Protein AF-A0A953Q1R2-F1 (afdb_monomer)

pLDDT: mean 80.54, std 15.83, range [30.17, 96.94]

Sequence (275 aa):
MPSDAKAGRSASLPTTPSAEVRKRWLDLFELSYATRRVTQQAIEPGVYAIVVPPACQEGGGSESLKADMLIAMRQVPAMANAVRLALDKIDEFDIPVEAEARQWLGRYGRDLASGRARATAFIDLAYLEAALLDRLWTCEVIVDFQRPLSFFQRGALLDYTNVLEAVMAMVFAGRSLTDTAGLLAREILARLQLYANCFLQFTLLYGECRWRIDRDTFVMEVPGTTFSLSLQYWELRGGEDKAARVREAWRARIETLLAEAAPYLGGGFPKSHAA

Structure (mmCIF, N/CA/C/O backbone):
data_AF-A0A953Q1R2-F1
#
_entry.id   AF-A0A953Q1R2-F1
#
loop_
_atom_site.group_PDB
_atom_site.id
_atom_site.type_symbol
_atom_site.label_atom_id
_atom_site.label_alt_id
_atom_site.label_comp_id
_atom_site.label_asym_id
_atom_site.label_entity_id
_atom_site.label_seq_id
_atom_site.pdbx_PDB_ins_code
_atom_site.Cartn_x
_atom_site.Cartn_y
_atom_site.Cartn_z
_atom_site.occupancy
_atom_site.B_iso_or_equiv
_atom_site.auth_seq_id
_atom_site.auth_comp_id
_atom_site.auth_asym_id
_atom_site.auth_atom_id
_atom_site.pdbx_PDB_model_num
ATOM 1 N N . MET A 1 1 ? -18.357 -37.443 11.449 1.00 30.17 1 MET A N 1
ATOM 2 C CA . MET A 1 1 ? -17.056 -37.848 10.884 1.00 30.17 1 MET A CA 1
ATOM 3 C C . MET A 1 1 ? -16.396 -36.616 10.289 1.00 30.17 1 MET A C 1
ATOM 5 O O . MET A 1 1 ? -17.115 -35.854 9.652 1.00 30.17 1 MET A O 1
ATOM 9 N N . PRO A 1 2 ? -15.117 -36.359 10.595 1.00 39.06 2 PRO A N 1
ATOM 10 C CA . PRO A 1 2 ? -14.402 -35.151 10.191 1.00 39.06 2 PRO A CA 1
ATOM 11 C C . PRO A 1 2 ? -13.663 -35.333 8.851 1.00 39.06 2 PRO A C 1
ATOM 13 O O . PRO A 1 2 ? -13.419 -36.468 8.457 1.00 39.06 2 PRO A O 1
ATOM 16 N N . SER A 1 3 ? -13.239 -34.204 8.260 1.00 37.19 3 SER A N 1
ATOM 17 C CA . SER A 1 3 ? -12.402 -34.056 7.046 1.00 37.19 3 SER A CA 1
ATOM 18 C C . SER A 1 3 ? -13.149 -34.330 5.723 1.00 37.19 3 SER A C 1
ATOM 20 O O . SER A 1 3 ? -13.968 -35.228 5.639 1.00 37.19 3 SER A O 1
ATOM 22 N N . ASP A 1 4 ? -13.063 -33.527 4.660 1.00 31.80 4 ASP A N 1
ATOM 23 C CA . ASP A 1 4 ? -11.997 -32.652 4.188 1.00 31.80 4 ASP A CA 1
ATOM 24 C C . ASP A 1 4 ? -12.565 -31.361 3.576 1.00 31.80 4 ASP A C 1
ATOM 26 O O . ASP A 1 4 ? -13.159 -31.365 2.502 1.00 31.80 4 ASP A O 1
ATOM 30 N N . ALA A 1 5 ? -12.298 -30.225 4.208 1.00 34.72 5 ALA A N 1
ATOM 31 C CA . ALA A 1 5 ? -12.176 -28.963 3.491 1.00 34.72 5 ALA A CA 1
ATOM 32 C C . ALA A 1 5 ? -10.803 -28.393 3.839 1.00 34.72 5 ALA A C 1
ATOM 34 O O . ALA A 1 5 ? -10.669 -27.393 4.538 1.00 34.72 5 ALA A O 1
ATOM 35 N N . LYS A 1 6 ? -9.749 -29.073 3.365 1.00 36.66 6 LYS A N 1
ATOM 36 C CA . LYS A 1 6 ? -8.489 -28.387 3.080 1.00 36.66 6 LYS A CA 1
ATOM 37 C C . LYS A 1 6 ? -8.831 -27.345 2.021 1.00 36.66 6 LYS A C 1
ATOM 39 O O . LYS A 1 6 ? -8.817 -27.656 0.834 1.00 36.66 6 LYS A O 1
ATOM 44 N N . ALA A 1 7 ? -9.207 -26.143 2.461 1.00 44.50 7 ALA A N 1
ATOM 45 C CA . ALA A 1 7 ? -9.216 -24.962 1.619 1.00 44.50 7 ALA A CA 1
ATOM 46 C C . ALA A 1 7 ? -7.831 -24.917 0.975 1.00 44.50 7 ALA A C 1
ATOM 48 O O . ALA A 1 7 ? -6.816 -24.777 1.663 1.00 44.50 7 ALA A O 1
ATOM 49 N N . GLY A 1 8 ? -7.798 -25.246 -0.317 1.00 40.69 8 GLY A N 1
ATOM 50 C CA . GLY A 1 8 ? -6.569 -25.458 -1.052 1.00 40.69 8 GLY A CA 1
ATOM 51 C C . GLY A 1 8 ? -5.700 -24.230 -0.882 1.00 40.69 8 GLY A C 1
ATOM 52 O O . GLY A 1 8 ? -6.143 -23.115 -1.147 1.00 40.69 8 GLY A O 1
ATOM 53 N N . ARG A 1 9 ? -4.475 -24.448 -0.405 1.00 46.62 9 ARG A N 1
ATOM 54 C CA . ARG A 1 9 ? -3.409 -23.456 -0.438 1.00 46.62 9 ARG A CA 1
ATOM 55 C C . ARG A 1 9 ? -3.358 -22.956 -1.882 1.00 46.62 9 ARG A C 1
ATOM 57 O O . ARG A 1 9 ? -2.958 -23.714 -2.766 1.00 46.62 9 ARG A O 1
ATOM 64 N N . SER A 1 10 ? -3.871 -21.748 -2.123 1.00 49.88 10 SER A N 1
ATOM 65 C CA . SER A 1 10 ? -3.745 -21.074 -3.412 1.00 49.88 10 SER A CA 1
ATOM 66 C C . SER A 1 10 ? -2.278 -21.164 -3.805 1.00 49.88 10 SER A C 1
ATOM 68 O O . SER A 1 10 ? -1.408 -20.938 -2.961 1.00 49.88 10 SER A O 1
ATOM 70 N N . ALA A 1 11 ? -1.996 -21.578 -5.040 1.00 56.53 11 ALA A N 1
ATOM 71 C CA . ALA A 1 11 ? -0.633 -21.592 -5.545 1.00 56.53 11 ALA A CA 1
ATOM 72 C C . ALA A 1 11 ? -0.014 -20.218 -5.254 1.00 56.53 11 ALA A C 1
ATOM 74 O O . ALA A 1 11 ? -0.600 -19.194 -5.613 1.00 56.53 11 ALA A O 1
ATOM 75 N N . SER A 1 12 ? 1.111 -20.200 -4.534 1.00 63.72 12 SER A N 1
ATOM 76 C CA . SER A 1 12 ? 1.793 -18.957 -4.181 1.00 63.72 12 SER A CA 1
ATOM 77 C C . SER A 1 12 ? 2.071 -18.186 -5.463 1.00 63.72 12 SER A C 1
ATOM 79 O O . SER A 1 12 ? 2.612 -18.763 -6.414 1.00 63.72 12 SER A O 1
ATOM 81 N N . LEU A 1 13 ? 1.692 -16.911 -5.498 1.00 70.69 13 LEU A N 1
ATOM 82 C CA . LEU A 1 13 ? 1.910 -16.080 -6.675 1.00 70.69 13 LEU A CA 1
ATOM 83 C C . LEU A 1 13 ? 3.400 -16.070 -7.043 1.00 70.69 13 LEU A C 1
ATOM 85 O O . LEU A 1 13 ? 4.247 -16.045 -6.146 1.00 70.69 13 LEU A O 1
ATOM 89 N N . PRO A 1 14 ? 3.745 -16.081 -8.342 1.00 75.38 14 PRO A N 1
ATOM 90 C CA . PRO A 1 14 ? 5.126 -15.928 -8.769 1.00 75.38 14 PRO A CA 1
ATOM 91 C C . PRO A 1 14 ? 5.733 -14.652 -8.177 1.00 75.38 14 PRO A C 1
ATOM 93 O O . PRO A 1 14 ? 5.210 -13.552 -8.377 1.00 75.38 14 PRO A O 1
ATOM 96 N N . THR A 1 15 ? 6.844 -14.799 -7.456 1.00 81.81 15 THR A N 1
ATOM 97 C CA . THR A 1 15 ? 7.540 -13.681 -6.812 1.00 81.81 15 THR A CA 1
ATOM 98 C C . THR A 1 15 ? 8.782 -13.297 -7.607 1.00 81.81 15 THR A C 1
ATOM 100 O O . THR A 1 15 ? 9.620 -14.157 -7.884 1.00 81.81 15 THR A O 1
ATOM 103 N N . THR A 1 16 ? 8.943 -12.009 -7.917 1.00 89.62 16 THR A N 1
ATOM 104 C CA . THR A 1 16 ? 10.174 -11.475 -8.521 1.00 89.62 16 THR A CA 1
ATOM 105 C C . THR A 1 16 ? 10.971 -10.717 -7.454 1.00 89.62 16 THR A C 1
ATOM 107 O O . THR A 1 16 ? 10.413 -9.828 -6.810 1.00 89.62 16 THR A O 1
ATOM 110 N N . PRO A 1 17 ? 12.259 -11.031 -7.219 1.00 91.38 17 PRO A N 1
ATOM 111 C CA . PRO A 1 17 ? 13.082 -10.260 -6.288 1.00 91.38 17 PRO A CA 1
ATOM 112 C C . PRO A 1 17 ? 13.272 -8.813 -6.760 1.00 91.38 17 PRO A C 1
ATOM 114 O O . PRO A 1 17 ? 13.500 -8.581 -7.949 1.00 91.38 17 PRO A O 1
ATOM 117 N N . SER A 1 18 ? 13.287 -7.841 -5.840 1.00 91.50 18 SER A N 1
ATOM 118 C CA . SER A 1 18 ? 13.512 -6.423 -6.183 1.00 91.50 18 SER A CA 1
ATOM 119 C C . SER A 1 18 ? 14.805 -6.177 -6.980 1.00 91.50 18 SER A C 1
ATOM 121 O O . SER A 1 18 ? 14.841 -5.320 -7.857 1.00 91.50 18 SER A O 1
ATOM 123 N N . ALA A 1 19 ? 15.868 -6.954 -6.739 1.00 92.31 19 ALA A N 1
ATOM 124 C CA . ALA A 1 19 ? 17.109 -6.851 -7.513 1.00 92.31 19 ALA A CA 1
ATOM 125 C C . ALA A 1 19 ? 16.908 -7.180 -9.007 1.00 92.31 19 ALA A C 1
ATOM 127 O O . ALA A 1 19 ? 17.447 -6.490 -9.870 1.00 92.31 19 ALA A O 1
ATOM 128 N N . GLU A 1 20 ? 16.092 -8.191 -9.309 1.00 94.50 20 GLU A N 1
ATOM 129 C CA . GLU A 1 20 ? 15.754 -8.584 -10.680 1.00 94.50 20 GLU A CA 1
ATOM 130 C C . GLU A 1 20 ? 14.806 -7.564 -11.329 1.00 94.50 20 GLU A C 1
ATOM 132 O O . GLU A 1 20 ? 14.982 -7.216 -12.494 1.00 94.50 20 GLU A O 1
ATOM 137 N N . VAL A 1 21 ? 13.857 -7.006 -10.565 1.00 94.75 21 VAL A N 1
ATOM 138 C CA . VAL A 1 21 ? 13.006 -5.888 -11.016 1.00 94.75 21 VAL A CA 1
ATOM 139 C C . VAL A 1 21 ? 13.858 -4.691 -11.444 1.00 94.75 21 VAL A C 1
ATOM 141 O O . VAL A 1 21 ? 13.682 -4.176 -12.549 1.00 94.75 21 VAL A O 1
ATOM 144 N N . ARG A 1 22 ? 14.825 -4.276 -10.613 1.00 94.31 22 ARG A N 1
ATOM 145 C CA . ARG A 1 22 ? 15.753 -3.179 -10.944 1.00 94.31 22 ARG A CA 1
ATOM 146 C C . ARG A 1 22 ? 16.565 -3.482 -12.190 1.00 94.31 22 ARG A C 1
ATOM 148 O O . ARG A 1 22 ? 16.663 -2.628 -13.066 1.00 94.31 22 ARG A O 1
ATOM 155 N N . LYS A 1 23 ? 17.118 -4.693 -12.283 1.00 95.38 23 LYS A N 1
ATOM 156 C CA . LYS A 1 23 ? 17.882 -5.128 -13.452 1.00 95.38 23 LYS A CA 1
ATOM 157 C C . LYS A 1 23 ? 17.050 -5.008 -14.728 1.00 95.38 23 LYS A C 1
ATOM 159 O O . LYS A 1 23 ? 17.483 -4.351 -15.661 1.00 95.38 23 LYS A O 1
ATOM 164 N N . ARG A 1 24 ? 15.822 -5.532 -14.739 1.00 96.38 24 ARG A N 1
ATOM 165 C CA . ARG A 1 24 ? 14.939 -5.454 -15.913 1.00 96.38 24 ARG A CA 1
ATOM 166 C C . ARG A 1 24 ? 14.621 -4.018 -16.300 1.00 96.38 24 ARG A C 1
ATOM 168 O O . ARG A 1 24 ? 14.654 -3.687 -17.479 1.00 96.38 24 ARG A O 1
ATOM 175 N N . TRP A 1 25 ? 14.349 -3.142 -15.338 1.00 95.62 25 TRP A N 1
ATOM 176 C CA . TRP A 1 25 ? 14.188 -1.719 -15.634 1.00 95.62 25 TRP A CA 1
ATOM 177 C C . TRP A 1 25 ? 15.428 -1.122 -16.308 1.00 95.62 25 TRP A C 1
ATOM 179 O O . TRP A 1 25 ? 15.291 -0.442 -17.323 1.00 95.62 25 TRP A O 1
ATOM 189 N N . LEU A 1 26 ? 16.626 -1.385 -15.777 1.00 96.06 26 LEU A N 1
ATOM 190 C CA . LEU A 1 26 ? 17.880 -0.905 -16.363 1.00 96.06 26 LEU A CA 1
ATOM 191 C C . LEU A 1 26 ? 18.102 -1.466 -17.773 1.00 96.06 26 LEU A C 1
ATOM 193 O O . LEU A 1 26 ? 18.389 -0.684 -18.677 1.00 96.06 26 LEU A O 1
ATOM 197 N N . ASP A 1 27 ? 17.869 -2.763 -17.980 1.00 96.94 27 ASP A N 1
ATOM 198 C CA . ASP A 1 27 ? 17.964 -3.423 -19.288 1.00 96.94 27 ASP A CA 1
ATOM 199 C C . ASP A 1 27 ? 17.013 -2.767 -20.311 1.00 96.94 27 ASP A C 1
ATOM 201 O O . ASP A 1 27 ? 17.386 -2.535 -21.463 1.00 96.94 27 ASP A O 1
ATOM 205 N N . LEU A 1 28 ? 15.795 -2.390 -19.892 1.00 96.94 28 LEU A N 1
ATOM 206 C CA . LEU A 1 28 ? 14.837 -1.682 -20.748 1.00 96.94 28 LEU A CA 1
ATOM 207 C C . LEU A 1 28 ? 15.343 -0.294 -21.158 1.00 96.94 28 LEU A C 1
ATOM 209 O O . LEU A 1 28 ? 15.235 0.079 -22.332 1.00 96.94 28 LEU A O 1
ATOM 213 N N . PHE A 1 29 ? 15.885 0.472 -20.204 1.00 96.06 29 PHE A N 1
ATOM 214 C CA . PHE A 1 29 ? 16.482 1.779 -20.484 1.00 96.06 29 PHE A CA 1
ATOM 215 C C . PHE A 1 29 ? 17.687 1.648 -21.416 1.00 96.06 29 PHE A C 1
ATOM 217 O O . PHE A 1 29 ? 17.783 2.389 -22.394 1.00 96.06 29 PHE A O 1
ATOM 224 N N . GLU A 1 30 ? 18.576 0.691 -21.161 1.00 96.62 30 GLU A N 1
ATOM 225 C CA . GLU A 1 30 ? 19.743 0.417 -22.000 1.00 96.62 30 GLU A CA 1
ATOM 226 C C . GLU A 1 30 ? 19.342 0.075 -23.432 1.00 96.62 30 GLU A C 1
ATOM 228 O O . GLU A 1 30 ? 19.853 0.687 -24.374 1.00 96.62 30 GLU A O 1
ATOM 233 N N . LEU A 1 31 ? 18.370 -0.824 -23.601 1.00 96.56 31 LEU A N 1
ATOM 234 C CA . LEU A 1 31 ? 17.840 -1.191 -24.909 1.00 96.56 31 LEU A CA 1
ATOM 235 C C . LEU A 1 31 ? 17.241 0.021 -25.633 1.00 96.56 31 LEU A C 1
ATOM 237 O O . LEU A 1 31 ? 17.513 0.236 -26.817 1.00 96.56 31 LEU A O 1
ATOM 241 N N . SER A 1 32 ? 16.453 0.834 -24.927 1.00 95.25 32 SER A N 1
ATOM 242 C CA . SER A 1 32 ? 15.840 2.044 -25.483 1.00 95.25 32 SER A CA 1
ATOM 243 C C . SER A 1 32 ? 16.891 3.037 -25.982 1.00 95.25 32 SER A C 1
ATOM 245 O O . SER A 1 32 ? 16.831 3.510 -27.119 1.00 95.25 32 SER A O 1
ATOM 247 N N . TYR A 1 33 ? 17.904 3.310 -25.157 1.00 95.44 33 TYR A N 1
ATOM 248 C CA . TYR A 1 33 ? 18.971 4.258 -25.469 1.00 95.44 33 TYR A CA 1
ATOM 249 C C . TYR A 1 33 ? 19.858 3.759 -26.613 1.00 95.44 33 TYR A C 1
ATOM 251 O O . TYR A 1 33 ? 20.182 4.537 -27.510 1.00 95.44 33 TYR A O 1
ATOM 259 N N . ALA A 1 34 ? 20.215 2.473 -26.615 1.00 95.12 34 ALA A N 1
ATOM 260 C CA . ALA A 1 34 ? 21.055 1.877 -27.650 1.00 95.12 34 ALA A CA 1
ATOM 261 C C . ALA A 1 34 ? 20.355 1.842 -29.016 1.00 95.12 34 ALA A C 1
ATOM 263 O O . ALA A 1 34 ? 20.962 2.148 -30.040 1.00 95.12 34 ALA A O 1
ATOM 264 N N . THR A 1 35 ? 19.063 1.504 -29.037 1.00 93.44 35 THR A N 1
ATOM 265 C CA . THR A 1 35 ? 18.283 1.418 -30.283 1.00 93.44 35 THR A CA 1
ATOM 266 C C . THR A 1 35 ? 17.734 2.763 -30.746 1.00 93.44 35 THR A C 1
ATOM 268 O O . THR A 1 35 ? 17.305 2.874 -31.895 1.00 93.44 35 THR A O 1
ATOM 271 N N . ARG A 1 36 ? 17.756 3.785 -29.875 1.00 92.00 36 ARG A N 1
ATOM 272 C CA . ARG A 1 36 ? 17.155 5.108 -30.100 1.00 92.00 36 ARG A CA 1
ATOM 273 C C . ARG A 1 36 ? 15.672 5.008 -30.485 1.00 92.00 36 ARG A C 1
ATOM 275 O O . ARG A 1 36 ? 15.212 5.734 -31.363 1.00 92.00 36 ARG A O 1
ATOM 282 N N . ARG A 1 37 ? 14.939 4.079 -29.862 1.00 91.31 37 ARG A N 1
ATOM 283 C CA . ARG A 1 37 ? 13.522 3.790 -30.141 1.00 91.31 37 ARG A CA 1
ATOM 284 C C . ARG A 1 37 ? 12.710 3.678 -28.857 1.00 91.31 37 ARG A C 1
ATOM 286 O O . ARG A 1 37 ? 13.249 3.371 -27.794 1.00 91.31 37 ARG A O 1
ATOM 293 N N . VAL A 1 38 ? 11.398 3.876 -28.985 1.00 92.75 38 VAL A N 1
ATOM 294 C CA . VAL A 1 38 ? 10.440 3.506 -27.938 1.00 92.75 38 VAL A CA 1
ATOM 295 C C . VAL A 1 38 ? 10.524 1.997 -27.728 1.00 92.75 38 VAL A C 1
ATOM 297 O O . VAL A 1 38 ? 10.384 1.225 -28.677 1.00 92.75 38 VAL A O 1
ATOM 300 N N . THR A 1 39 ? 10.778 1.577 -26.495 1.00 95.00 39 THR A N 1
ATOM 301 C CA . THR A 1 39 ? 10.871 0.163 -26.122 1.00 95.00 39 THR A CA 1
ATOM 302 C C . THR A 1 39 ? 9.943 -0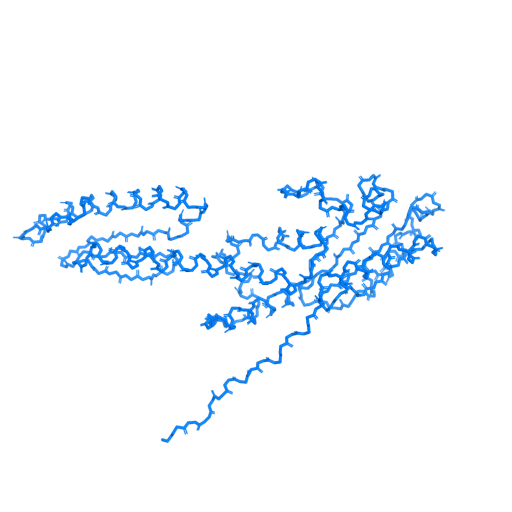.128 -24.967 1.00 95.00 39 THR A C 1
ATOM 304 O O . THR A 1 39 ? 9.491 0.768 -24.252 1.00 95.00 39 THR A O 1
ATOM 307 N N . GLN A 1 40 ? 9.648 -1.407 -24.789 1.00 94.94 40 GLN A N 1
ATOM 308 C CA . GLN A 1 40 ? 8.745 -1.850 -23.751 1.00 94.94 40 GLN A CA 1
ATOM 309 C C . GLN A 1 40 ? 8.987 -3.302 -23.372 1.00 94.94 40 GLN A C 1
ATOM 311 O O . GLN A 1 40 ? 9.487 -4.078 -24.188 1.00 94.94 40 GLN A O 1
ATOM 316 N N . GLN A 1 41 ? 8.610 -3.667 -22.150 1.00 94.81 41 GLN A N 1
ATOM 317 C CA . GLN A 1 41 ? 8.643 -5.051 -21.687 1.00 94.81 41 GLN A CA 1
ATOM 318 C C . GLN A 1 41 ? 7.838 -5.244 -20.400 1.00 94.81 41 GLN A C 1
ATOM 320 O O . GLN A 1 41 ? 7.538 -4.292 -19.674 1.00 94.81 41 GLN A O 1
ATOM 325 N N . ALA A 1 42 ? 7.568 -6.509 -20.075 1.00 94.31 42 ALA A N 1
ATOM 326 C CA . ALA A 1 42 ? 7.146 -6.889 -18.736 1.00 94.31 42 ALA A CA 1
ATOM 327 C C . ALA A 1 42 ? 8.342 -6.788 -17.780 1.00 94.31 42 ALA A C 1
ATOM 329 O O . ALA A 1 42 ? 9.389 -7.389 -18.020 1.00 94.31 42 ALA A O 1
ATOM 330 N N . ILE A 1 43 ? 8.184 -6.036 -16.695 1.00 95.12 43 ILE A N 1
ATOM 331 C CA . ILE A 1 43 ? 9.193 -5.935 -15.637 1.00 95.12 43 ILE A CA 1
ATOM 332 C C . ILE A 1 43 ? 9.038 -7.115 -14.680 1.00 95.12 43 ILE A C 1
ATOM 334 O O . ILE A 1 43 ? 9.994 -7.819 -14.374 1.00 95.12 43 ILE A O 1
ATOM 338 N N . GLU A 1 44 ? 7.812 -7.395 -14.267 1.00 94.00 44 GLU A N 1
ATOM 339 C CA . GLU A 1 44 ? 7.436 -8.565 -13.480 1.00 94.00 44 GLU A CA 1
ATOM 340 C C . GLU A 1 44 ? 5.960 -8.895 -13.757 1.00 94.00 44 GLU A C 1
ATOM 342 O O . GLU A 1 44 ? 5.276 -8.102 -14.412 1.00 94.00 44 GLU A O 1
ATOM 347 N N . PRO A 1 45 ? 5.433 -10.049 -13.314 1.00 89.75 45 PRO A N 1
ATOM 348 C CA . PRO A 1 45 ? 4.000 -10.312 -13.403 1.00 89.75 45 PRO A CA 1
ATOM 349 C C . PRO A 1 45 ? 3.188 -9.170 -12.776 1.00 89.75 45 PRO A C 1
ATOM 351 O O . PRO A 1 45 ? 3.433 -8.788 -11.638 1.00 89.75 45 PRO A O 1
ATOM 354 N N . GLY A 1 46 ? 2.255 -8.597 -13.539 1.00 89.44 46 GLY A N 1
ATOM 355 C CA . GLY A 1 46 ? 1.463 -7.443 -13.105 1.00 89.44 46 GLY A CA 1
ATOM 356 C C . GLY A 1 46 ? 2.140 -6.075 -13.270 1.00 89.44 46 GLY A C 1
ATOM 357 O O . GLY A 1 46 ? 1.486 -5.075 -13.001 1.00 89.44 46 GLY A O 1
ATOM 358 N N . VAL A 1 47 ? 3.391 -5.985 -13.749 1.00 93.38 47 VAL A N 1
ATOM 359 C CA . VAL A 1 47 ? 4.057 -4.705 -14.066 1.00 93.38 47 VAL A CA 1
ATOM 360 C C . VAL A 1 47 ? 4.620 -4.711 -15.481 1.00 93.38 47 VAL A C 1
ATOM 362 O O . VAL A 1 47 ? 5.481 -5.518 -15.838 1.00 93.38 47 VAL A O 1
ATOM 365 N N . TYR A 1 48 ? 4.193 -3.740 -16.277 1.00 95.06 48 TYR A N 1
ATOM 366 C CA . TYR A 1 48 ? 4.682 -3.515 -17.630 1.00 95.06 48 TYR A CA 1
ATOM 367 C C . TYR A 1 48 ? 5.233 -2.100 -17.762 1.00 95.06 48 TYR A C 1
ATOM 369 O O . TYR A 1 48 ? 4.698 -1.173 -17.161 1.00 95.06 48 TYR A O 1
ATOM 377 N N . ALA A 1 49 ? 6.294 -1.912 -18.537 1.00 95.38 49 ALA A N 1
ATOM 378 C CA . ALA A 1 49 ? 6.930 -0.611 -18.683 1.00 95.38 49 ALA A CA 1
ATOM 379 C C . 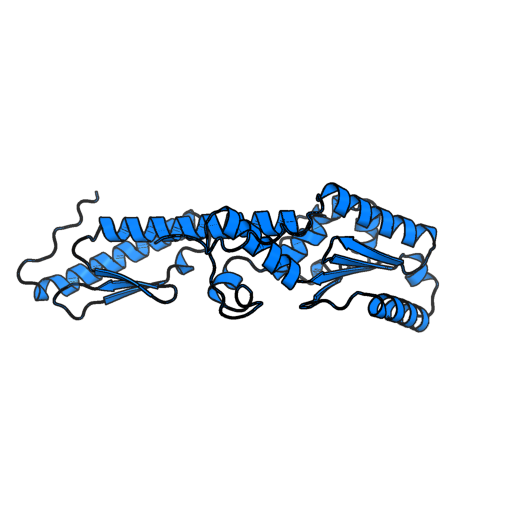ALA A 1 49 ? 7.182 -0.258 -20.145 1.00 95.38 49 ALA A C 1
ATOM 381 O O . ALA A 1 49 ? 7.489 -1.124 -20.962 1.00 95.38 49 ALA A O 1
ATOM 382 N N . ILE A 1 50 ? 7.087 1.036 -20.439 1.00 95.75 50 ILE A N 1
ATOM 383 C CA . ILE A 1 50 ? 7.438 1.649 -21.720 1.00 95.75 50 ILE A CA 1
ATOM 384 C C . ILE A 1 50 ? 8.472 2.740 -21.446 1.00 95.75 50 ILE A C 1
ATOM 386 O O . ILE A 1 50 ? 8.283 3.545 -20.533 1.00 95.75 50 ILE A O 1
ATOM 390 N N . VAL A 1 51 ? 9.539 2.793 -22.241 1.00 95.56 51 VAL A N 1
ATOM 391 C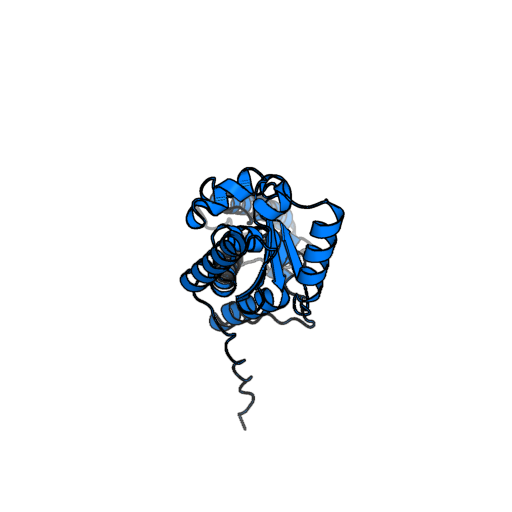 CA . VAL A 1 51 ? 10.581 3.824 -22.171 1.00 95.56 51 VAL A CA 1
ATOM 392 C C . VAL A 1 51 ? 10.699 4.536 -23.515 1.00 95.56 51 VAL A C 1
ATOM 394 O O . VAL A 1 51 ? 10.742 3.913 -24.575 1.00 95.56 51 VAL A O 1
ATOM 397 N N . VAL A 1 52 ? 10.765 5.864 -23.451 1.00 93.81 52 VAL A N 1
ATOM 398 C CA . VAL A 1 52 ? 11.050 6.760 -24.571 1.00 93.81 52 VAL A CA 1
ATOM 399 C C . VAL A 1 52 ? 12.411 7.416 -24.312 1.00 93.81 52 VAL A C 1
ATOM 401 O O . VAL A 1 52 ? 12.540 8.177 -23.345 1.00 93.81 52 VAL A O 1
ATOM 404 N N . PRO A 1 53 ? 13.431 7.156 -25.147 1.00 93.19 53 PRO A N 1
ATOM 405 C CA . PRO A 1 53 ? 14.768 7.690 -24.944 1.00 93.19 53 PRO A CA 1
ATOM 406 C C . PRO A 1 53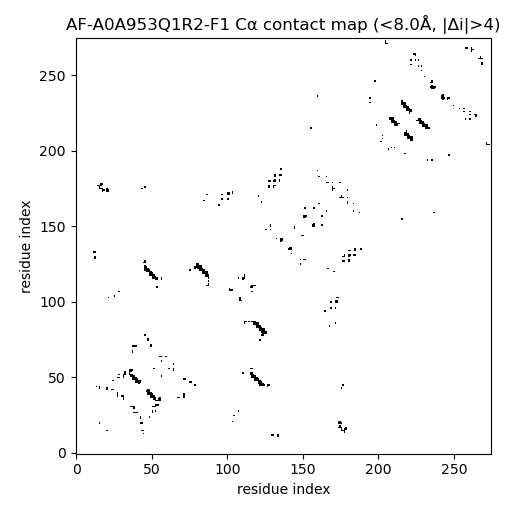 ? 14.860 9.139 -25.463 1.00 93.19 53 PRO A C 1
ATOM 408 O O . PRO A 1 53 ? 14.054 9.541 -26.311 1.00 93.19 53 PRO A O 1
ATOM 411 N N . PRO A 1 54 ? 15.882 9.915 -25.053 1.00 91.25 54 PRO A N 1
ATOM 412 C CA . PRO A 1 54 ? 16.048 11.313 -25.472 1.00 91.25 54 PRO A CA 1
ATOM 413 C C . PRO A 1 54 ? 16.053 11.528 -26.986 1.00 91.25 54 PRO A C 1
ATOM 415 O O . PRO A 1 54 ? 15.407 12.441 -27.498 1.00 91.25 54 PRO A O 1
ATOM 418 N N . ALA A 1 55 ? 16.686 10.615 -27.725 1.00 86.81 55 ALA A N 1
ATOM 419 C CA . ALA A 1 55 ? 16.767 10.682 -29.181 1.00 86.81 55 ALA A CA 1
ATOM 420 C C . ALA A 1 55 ? 15.397 10.746 -29.883 1.00 86.81 55 ALA A C 1
ATOM 422 O O . ALA A 1 55 ? 15.296 11.344 -30.953 1.00 86.81 55 ALA A O 1
ATOM 423 N N . CYS A 1 56 ? 14.353 10.149 -29.300 1.00 83.00 56 CYS A N 1
ATOM 424 C CA . CYS A 1 56 ? 13.003 10.180 -29.861 1.00 83.00 56 CYS A CA 1
ATOM 425 C C . CYS A 1 56 ? 12.287 11.514 -29.609 1.00 83.00 56 CYS A C 1
ATOM 427 O O . CYS A 1 56 ? 11.399 11.872 -30.378 1.00 83.00 56 CYS A O 1
ATOM 429 N N . GLN A 1 57 ? 12.665 12.247 -28.558 1.00 75.81 57 GLN A N 1
ATOM 430 C CA . GLN A 1 57 ? 12.108 13.570 -28.267 1.00 75.81 57 GLN A CA 1
ATOM 431 C C . GLN A 1 57 ? 12.796 14.680 -29.062 1.00 75.81 57 GLN A C 1
ATOM 433 O O . GLN A 1 57 ? 12.148 15.645 -29.451 1.00 75.81 57 GLN A O 1
ATOM 438 N N . GLU A 1 58 ? 14.093 14.528 -29.323 1.00 75.94 58 GLU A N 1
ATOM 439 C CA . GLU A 1 58 ? 14.897 15.531 -30.029 1.00 75.94 58 GLU A CA 1
ATOM 440 C C . GLU A 1 58 ? 14.831 15.387 -31.561 1.00 75.94 58 GLU A C 1
ATOM 442 O O . GLU A 1 58 ? 14.996 16.371 -32.276 1.00 75.94 58 GLU A O 1
ATOM 447 N N . GLY A 1 59 ? 14.609 14.170 -32.080 1.00 58.66 59 GLY A N 1
ATOM 448 C CA . GLY A 1 59 ? 14.770 13.858 -33.509 1.00 58.66 59 GLY A CA 1
ATOM 449 C C . GLY A 1 59 ? 13.496 13.558 -34.309 1.00 58.66 59 GLY A C 1
ATOM 450 O O . GLY A 1 59 ? 13.585 13.428 -35.528 1.00 58.66 59 GLY A O 1
ATOM 451 N N . GLY A 1 60 ? 12.329 13.412 -33.672 1.00 58.94 60 GLY A N 1
ATOM 452 C CA . GLY A 1 60 ? 11.082 12.992 -34.328 1.00 58.94 60 GLY A CA 1
ATOM 453 C C . GLY A 1 60 ? 10.013 14.085 -34.366 1.00 58.94 60 GLY A C 1
ATOM 454 O O . GLY A 1 60 ? 9.821 14.813 -33.396 1.00 58.94 60 GLY A O 1
ATOM 455 N N . GLY A 1 61 ? 9.257 14.176 -35.466 1.00 64.31 61 GLY A N 1
ATOM 456 C CA . GLY A 1 61 ? 8.022 14.963 -35.477 1.00 64.31 61 GLY A CA 1
ATOM 457 C C . GLY A 1 61 ? 7.052 14.434 -34.414 1.00 64.31 61 GLY A C 1
ATOM 458 O O . GLY A 1 61 ? 6.861 13.222 -34.314 1.00 64.31 61 GLY A O 1
ATOM 459 N N . SER A 1 62 ? 6.436 15.331 -33.635 1.00 73.12 62 SER A N 1
ATOM 460 C CA . SER A 1 62 ? 5.555 15.011 -32.490 1.00 73.12 62 SER A CA 1
ATOM 461 C C . SER A 1 62 ? 4.505 13.926 -32.794 1.00 73.12 62 SER A C 1
ATOM 463 O O . SER A 1 62 ? 4.211 13.087 -31.946 1.00 73.12 62 SER A O 1
ATOM 465 N N . GLU A 1 63 ? 3.996 13.876 -34.027 1.00 74.81 63 GLU A N 1
ATOM 466 C CA . GLU A 1 63 ? 3.026 12.871 -34.482 1.00 74.81 63 GLU A CA 1
ATOM 467 C C . GLU A 1 63 ? 3.606 11.452 -34.624 1.00 74.81 63 GLU A C 1
ATOM 469 O O . GLU A 1 63 ? 2.938 10.482 -34.270 1.00 74.81 63 GLU A O 1
ATOM 474 N N . SER A 1 64 ? 4.864 11.304 -35.058 1.00 79.19 64 SER A N 1
ATOM 475 C CA . SER A 1 64 ? 5.519 9.988 -35.158 1.00 79.19 64 SER A CA 1
ATOM 476 C C . SER A 1 64 ? 5.743 9.379 -33.777 1.00 79.19 64 SER A C 1
ATOM 478 O O . SER A 1 64 ? 5.457 8.205 -33.563 1.00 79.19 64 SER A O 1
ATOM 480 N N . LEU A 1 65 ? 6.187 10.191 -32.811 1.00 82.56 65 LEU A N 1
ATOM 481 C CA . LEU A 1 65 ? 6.384 9.735 -31.437 1.00 82.56 65 LEU A CA 1
ATOM 482 C C . LEU A 1 65 ? 5.058 9.303 -30.792 1.00 82.56 65 LEU A C 1
ATOM 484 O O . LEU A 1 65 ? 5.009 8.283 -30.107 1.00 82.56 65 LEU A O 1
ATOM 488 N N . LYS A 1 66 ? 3.968 10.045 -31.029 1.00 84.12 66 LYS A N 1
ATOM 489 C CA . LYS A 1 66 ? 2.631 9.654 -30.556 1.00 84.12 66 LYS A CA 1
ATOM 490 C C . LYS A 1 66 ? 2.192 8.312 -31.140 1.00 84.12 66 LYS A C 1
ATOM 492 O O . LYS A 1 66 ? 1.645 7.496 -30.401 1.00 84.12 66 LYS A O 1
ATOM 497 N N . ALA A 1 67 ? 2.430 8.078 -32.432 1.00 84.50 67 ALA A N 1
ATOM 498 C CA . ALA A 1 67 ? 2.095 6.814 -33.082 1.00 84.50 67 ALA A CA 1
ATOM 499 C C . ALA A 1 67 ? 2.882 5.639 -32.478 1.00 84.50 67 ALA A C 1
ATOM 501 O O . ALA A 1 67 ? 2.277 4.632 -32.111 1.00 84.50 67 ALA A O 1
ATOM 502 N N . ASP A 1 68 ? 4.193 5.796 -32.283 1.00 84.94 68 ASP A N 1
ATOM 503 C CA . ASP A 1 68 ? 5.047 4.767 -31.678 1.00 84.94 68 ASP A CA 1
ATOM 504 C C . ASP A 1 68 ? 4.649 4.472 -30.227 1.00 84.94 68 ASP A C 1
ATOM 506 O O . ASP A 1 68 ? 4.530 3.310 -29.830 1.00 84.94 68 ASP A O 1
ATOM 510 N N . MET A 1 69 ? 4.360 5.514 -29.440 1.00 85.50 69 MET A N 1
ATOM 511 C CA . MET A 1 69 ? 3.834 5.352 -28.084 1.00 85.50 69 MET A CA 1
ATOM 512 C C . MET A 1 69 ? 2.493 4.617 -28.080 1.00 85.50 69 MET A C 1
ATOM 514 O O . MET A 1 69 ? 2.269 3.763 -27.229 1.00 85.50 69 MET A O 1
ATOM 518 N N . LEU A 1 70 ? 1.603 4.916 -29.025 1.00 85.00 70 LEU A N 1
ATOM 519 C CA . LEU A 1 70 ? 0.299 4.268 -29.120 1.00 85.00 70 LEU A CA 1
ATOM 520 C C . LEU A 1 70 ? 0.423 2.792 -29.520 1.00 85.00 70 LEU A C 1
ATOM 522 O O . LEU A 1 70 ? -0.305 1.955 -28.988 1.00 85.00 70 LEU A O 1
ATOM 526 N N . ILE A 1 71 ? 1.360 2.455 -30.410 1.00 87.50 71 ILE A N 1
ATOM 527 C CA . ILE A 1 71 ? 1.680 1.065 -30.762 1.00 87.50 71 ILE A CA 1
ATOM 528 C C . ILE A 1 71 ? 2.208 0.314 -29.538 1.00 87.50 71 ILE A C 1
ATOM 530 O O . ILE A 1 71 ? 1.724 -0.781 -29.254 1.00 87.50 71 ILE A O 1
ATOM 534 N N . ALA A 1 72 ? 3.140 0.911 -28.793 1.00 85.94 72 ALA A N 1
ATOM 535 C CA . ALA A 1 72 ? 3.660 0.332 -27.559 1.00 85.94 72 ALA A CA 1
ATOM 536 C C . ALA A 1 72 ? 2.527 0.123 -26.530 1.00 85.94 72 ALA A C 1
ATOM 538 O O . ALA A 1 72 ? 2.263 -0.987 -26.079 1.00 85.94 72 ALA A O 1
ATOM 539 N N . MET A 1 73 ? 1.723 1.154 -26.264 1.00 85.25 73 MET A N 1
ATOM 540 C CA . MET A 1 73 ? 0.592 1.058 -25.334 1.00 85.25 73 MET A CA 1
ATOM 541 C C . MET A 1 73 ? -0.423 -0.034 -25.706 1.00 85.25 73 MET A C 1
ATOM 543 O O . MET A 1 73 ? -0.971 -0.673 -24.815 1.00 85.25 73 MET A O 1
ATOM 547 N N . ARG A 1 74 ? -0.662 -0.290 -26.999 1.00 85.75 74 ARG A N 1
ATOM 548 C CA . ARG A 1 74 ? -1.551 -1.375 -27.463 1.00 85.75 74 ARG A CA 1
ATOM 549 C C . ARG A 1 74 ? -1.011 -2.778 -27.198 1.00 85.75 74 ARG A C 1
ATOM 551 O O . ARG A 1 74 ? -1.779 -3.732 -27.221 1.00 85.75 74 ARG A O 1
ATOM 558 N N . GLN A 1 75 ? 0.293 -2.905 -27.008 1.00 86.44 75 GLN A N 1
ATOM 559 C CA . GLN A 1 75 ? 0.959 -4.170 -26.721 1.00 86.44 75 GLN A CA 1
ATOM 560 C C . GLN A 1 75 ? 1.089 -4.431 -25.210 1.00 86.44 75 GLN A C 1
ATOM 562 O O . GLN A 1 75 ? 1.521 -5.516 -24.819 1.00 86.44 75 GLN A O 1
ATOM 567 N N . VAL A 1 76 ? 0.704 -3.470 -24.359 1.00 85.62 76 VAL A N 1
ATOM 568 C CA . VAL A 1 76 ? 0.550 -3.703 -22.919 1.00 85.62 76 VAL A CA 1
ATOM 569 C C . VAL A 1 76 ? -0.538 -4.768 -22.726 1.00 85.62 76 VAL A C 1
ATOM 571 O O . VAL A 1 76 ? -1.633 -4.612 -23.275 1.00 85.62 76 VAL A O 1
ATOM 574 N N . PRO A 1 77 ? -0.271 -5.854 -21.976 1.00 84.31 77 PRO A N 1
ATOM 575 C CA . PRO A 1 77 ? -1.271 -6.883 -21.720 1.00 84.31 77 PRO A CA 1
ATOM 576 C C . PRO A 1 77 ? -2.544 -6.304 -21.099 1.00 84.31 77 PRO A C 1
ATOM 578 O O . PRO A 1 77 ? -2.488 -5.333 -20.344 1.00 84.31 77 PRO A O 1
ATOM 581 N N . ALA A 1 78 ? -3.689 -6.931 -21.375 1.00 82.56 78 ALA A N 1
ATOM 582 C CA . ALA A 1 78 ? -4.927 -6.590 -20.688 1.00 82.56 78 ALA A CA 1
ATOM 583 C C . ALA A 1 78 ? -4.757 -6.844 -19.180 1.00 82.56 78 ALA A C 1
ATOM 585 O O . ALA A 1 78 ? -4.561 -7.981 -18.756 1.00 82.56 78 ALA A O 1
ATOM 586 N N . MET A 1 79 ? -4.807 -5.771 -18.395 1.00 81.62 79 MET A N 1
ATOM 587 C CA . MET A 1 79 ? -4.719 -5.800 -16.935 1.00 81.62 79 MET A CA 1
ATOM 588 C C . MET A 1 79 ? -6.120 -5.678 -16.346 1.00 81.62 79 MET A C 1
ATOM 590 O O . MET A 1 79 ? -6.943 -4.914 -16.856 1.00 81.62 79 MET A O 1
ATOM 594 N N . ALA A 1 80 ? -6.389 -6.419 -15.273 1.00 74.69 80 ALA A N 1
ATOM 595 C CA . ALA A 1 80 ? -7.711 -6.433 -14.653 1.00 74.69 80 ALA A CA 1
ATOM 596 C C . ALA A 1 80 ? -8.038 -5.083 -13.997 1.00 74.69 80 ALA A C 1
ATOM 598 O O . ALA A 1 80 ? -9.178 -4.624 -14.068 1.00 74.69 80 ALA A O 1
ATOM 599 N N . ASN A 1 81 ? -7.038 -4.432 -13.393 1.00 76.31 81 ASN A N 1
ATOM 600 C CA . ASN A 1 81 ? -7.177 -3.088 -12.847 1.00 76.31 81 ASN A CA 1
ATOM 601 C C . ASN A 1 81 ? -5.866 -2.294 -12.974 1.00 76.31 81 ASN A C 1
ATOM 603 O O . ASN A 1 81 ? -5.025 -2.307 -12.077 1.00 76.31 81 ASN A O 1
ATOM 607 N N . ALA A 1 82 ? -5.679 -1.626 -14.114 1.00 80.69 82 ALA A N 1
ATOM 608 C CA . ALA A 1 82 ? -4.431 -0.944 -14.445 1.00 80.69 82 ALA A CA 1
ATOM 609 C C . ALA A 1 82 ? -4.326 0.456 -13.823 1.00 80.69 82 ALA A C 1
ATOM 611 O O . ALA A 1 82 ? -5.141 1.336 -14.105 1.00 80.69 82 ALA A O 1
ATOM 612 N N . VAL A 1 83 ? -3.237 0.708 -13.102 1.00 85.69 83 VAL A N 1
ATOM 613 C CA . VAL A 1 83 ? -2.750 2.059 -12.801 1.00 85.69 83 VAL A CA 1
ATOM 614 C C . VAL A 1 83 ? -1.623 2.406 -13.762 1.00 85.69 83 VAL A C 1
ATOM 616 O O . VAL A 1 83 ? -0.694 1.624 -13.959 1.00 85.69 83 VAL A O 1
ATOM 619 N N . ARG A 1 84 ? -1.693 3.605 -14.347 1.00 88.19 84 ARG A N 1
ATOM 620 C CA . ARG A 1 84 ? -0.647 4.153 -15.214 1.00 88.19 84 ARG A CA 1
ATOM 621 C C . ARG A 1 84 ? 0.132 5.234 -14.475 1.00 88.19 84 ARG A C 1
ATOM 623 O O . ARG A 1 84 ? -0.436 6.268 -14.137 1.00 88.19 84 ARG A O 1
ATOM 630 N N . LEU A 1 85 ? 1.435 5.031 -14.321 1.00 86.75 85 LEU A N 1
ATOM 631 C CA . LEU A 1 85 ? 2.348 5.985 -13.701 1.00 86.75 85 LEU A CA 1
ATOM 632 C C . LEU A 1 85 ? 3.348 6.515 -14.722 1.00 86.75 85 LEU A C 1
ATOM 634 O O . LEU A 1 85 ? 4.116 5.747 -15.297 1.00 86.75 85 LEU A O 1
ATOM 638 N N . ALA A 1 86 ? 3.351 7.829 -14.930 1.00 87.12 86 ALA A N 1
ATOM 639 C CA . ALA A 1 86 ? 4.383 8.509 -15.703 1.00 87.12 86 ALA A CA 1
ATOM 640 C C . ALA A 1 86 ? 5.536 8.884 -14.766 1.00 87.12 86 ALA A C 1
ATOM 642 O O . ALA A 1 86 ? 5.378 9.714 -13.873 1.00 87.12 86 ALA A O 1
ATOM 643 N N . LEU A 1 87 ? 6.690 8.246 -14.949 1.00 84.94 87 LEU A N 1
ATOM 644 C CA . LEU A 1 87 ? 7.832 8.409 -14.054 1.00 84.94 87 LEU A CA 1
ATOM 645 C C . LEU A 1 87 ? 8.498 9.773 -14.218 1.00 84.94 87 LEU A C 1
ATOM 647 O O . LEU A 1 87 ? 9.174 10.191 -13.291 1.00 84.94 87 LEU A O 1
ATOM 651 N N . ASP A 1 88 ? 8.331 10.458 -15.348 1.00 80.88 88 ASP A N 1
ATOM 652 C CA . ASP A 1 88 ? 8.817 11.820 -15.609 1.00 80.88 88 ASP A CA 1
ATOM 653 C C . ASP A 1 88 ? 7.993 12.907 -14.897 1.00 80.88 88 ASP A C 1
ATOM 655 O O . ASP A 1 88 ? 8.472 14.020 -14.718 1.00 80.88 88 ASP A O 1
ATOM 659 N N . LYS A 1 89 ? 6.794 12.571 -14.412 1.00 75.25 89 LYS A N 1
ATOM 660 C CA . LYS A 1 89 ? 5.846 13.490 -13.760 1.00 75.25 89 LYS A CA 1
ATOM 661 C C . LYS A 1 89 ? 5.771 13.296 -12.244 1.00 75.25 89 LYS A C 1
ATOM 663 O O . LYS A 1 89 ? 4.724 13.494 -11.645 1.00 75.25 89 LYS A O 1
ATOM 668 N N . ILE A 1 90 ? 6.864 12.863 -11.615 1.00 68.56 90 ILE A N 1
ATOM 669 C CA . ILE A 1 90 ? 6.868 12.520 -10.181 1.00 68.56 90 ILE A CA 1
ATOM 670 C C . ILE A 1 90 ? 6.447 13.687 -9.292 1.00 68.56 90 ILE A C 1
ATOM 672 O O . ILE A 1 90 ? 5.718 13.472 -8.335 1.00 68.56 90 ILE A O 1
ATOM 676 N N . ASP A 1 91 ? 6.858 14.902 -9.658 1.00 66.75 91 ASP A N 1
ATOM 677 C CA . ASP A 1 91 ? 6.618 16.115 -8.878 1.00 66.75 91 ASP A CA 1
ATOM 678 C C . ASP A 1 91 ? 5.149 16.568 -8.967 1.00 66.75 91 ASP A C 1
ATOM 680 O O . ASP A 1 91 ? 4.723 17.445 -8.224 1.00 66.75 91 ASP A O 1
ATOM 684 N N . GLU A 1 92 ? 4.356 15.970 -9.870 1.00 67.19 92 GLU A N 1
ATOM 685 C CA . GLU A 1 92 ? 2.901 16.173 -9.934 1.00 67.19 92 GLU A CA 1
ATOM 686 C C . GLU A 1 92 ? 2.163 15.390 -8.838 1.00 67.19 92 GLU A C 1
ATOM 688 O O . GLU A 1 92 ? 0.983 15.642 -8.591 1.00 67.19 92 GLU A O 1
ATOM 693 N N . PHE A 1 93 ? 2.838 14.447 -8.178 1.00 61.94 93 PHE A N 1
ATOM 694 C CA . PHE A 1 93 ? 2.284 13.695 -7.067 1.00 61.94 93 PHE A CA 1
ATOM 695 C C . PHE A 1 93 ? 2.900 14.227 -5.770 1.00 61.94 93 PHE A C 1
ATOM 697 O O . PHE A 1 93 ? 4.109 14.127 -5.584 1.00 61.94 93 PHE A O 1
ATOM 704 N N . ASP A 1 94 ? 2.074 14.776 -4.871 1.00 59.06 94 ASP A N 1
ATOM 705 C CA . ASP A 1 94 ? 2.472 15.290 -3.544 1.00 59.06 94 ASP A CA 1
ATOM 706 C C . ASP A 1 94 ? 2.822 14.143 -2.575 1.00 59.06 94 ASP A C 1
ATOM 708 O O . ASP A 1 94 ? 2.266 13.983 -1.491 1.00 59.06 94 ASP A O 1
ATOM 712 N N . ILE A 1 95 ? 3.694 13.251 -3.030 1.00 59.06 95 ILE A N 1
ATOM 713 C CA . ILE A 1 95 ? 4.197 12.115 -2.279 1.00 59.06 95 ILE A CA 1
ATOM 714 C C . ILE A 1 95 ? 5.541 12.556 -1.719 1.00 59.06 95 ILE A C 1
ATOM 716 O O . ILE A 1 95 ? 6.363 13.087 -2.473 1.00 59.06 95 ILE A O 1
ATOM 720 N N . PRO A 1 96 ? 5.836 12.259 -0.447 1.00 55.09 96 PRO A N 1
ATOM 721 C CA . PRO A 1 96 ? 7.191 12.326 0.071 1.00 55.09 96 PRO A CA 1
ATOM 722 C C . PRO A 1 96 ? 8.026 11.214 -0.583 1.00 55.09 96 PRO A C 1
ATOM 724 O O . PRO A 1 96 ? 8.336 10.187 0.016 1.00 55.09 96 PRO A O 1
ATOM 727 N N . VAL A 1 97 ? 8.350 11.380 -1.863 1.00 56.78 97 VAL A N 1
ATOM 728 C CA . VAL A 1 97 ? 9.366 10.585 -2.527 1.00 56.78 97 VAL A CA 1
ATOM 729 C C . VAL A 1 97 ? 10.687 11.095 -1.976 1.00 56.78 97 VAL A C 1
ATOM 731 O O . VAL A 1 97 ? 11.031 12.259 -2.175 1.00 56.78 97 VAL A O 1
ATOM 734 N N . GLU A 1 98 ? 11.415 10.247 -1.250 1.00 56.84 98 GLU A N 1
ATOM 735 C CA . GLU A 1 98 ? 12.777 10.572 -0.829 1.00 56.84 98 GLU A CA 1
ATOM 736 C C . GLU A 1 98 ? 13.550 11.116 -2.039 1.00 56.84 98 GLU A C 1
ATOM 738 O O . GLU A 1 98 ? 13.468 10.550 -3.133 1.00 56.84 98 GLU A O 1
ATOM 743 N N . ALA A 1 99 ? 14.308 12.202 -1.861 1.00 51.31 99 ALA A N 1
ATOM 744 C CA . ALA A 1 99 ? 15.070 12.852 -2.937 1.00 51.31 99 ALA A CA 1
ATOM 745 C C . ALA A 1 99 ? 16.020 11.884 -3.688 1.00 51.31 99 ALA A C 1
ATOM 747 O O . ALA A 1 99 ? 16.508 12.184 -4.778 1.00 51.31 99 ALA A O 1
ATOM 748 N N . GLU A 1 100 ? 16.245 10.696 -3.124 1.00 59.75 100 GLU A N 1
ATOM 749 C CA . GLU A 1 100 ? 17.083 9.613 -3.625 1.00 59.75 100 GLU A CA 1
ATOM 750 C C . GLU A 1 100 ? 16.315 8.489 -4.343 1.00 59.75 100 GLU A C 1
ATOM 752 O O . GLU A 1 100 ? 16.941 7.558 -4.844 1.00 59.75 100 GLU A O 1
ATOM 757 N N . ALA A 1 101 ? 14.982 8.532 -4.459 1.00 63.22 101 ALA A N 1
ATOM 758 C CA . ALA A 1 101 ? 14.226 7.361 -4.910 1.00 63.22 101 ALA A CA 1
ATOM 759 C C . ALA A 1 101 ? 14.640 6.882 -6.313 1.00 63.22 101 ALA A C 1
ATOM 761 O O . ALA A 1 101 ? 14.780 5.688 -6.539 1.00 63.22 101 ALA A O 1
ATOM 762 N N . ARG A 1 102 ? 14.962 7.790 -7.245 1.00 70.44 102 ARG A N 1
ATOM 763 C CA . ARG A 1 102 ? 15.458 7.424 -8.589 1.00 70.44 102 ARG A CA 1
ATOM 764 C C . ARG A 1 102 ? 16.967 7.150 -8.653 1.00 70.44 102 ARG A C 1
ATOM 766 O O . ARG A 1 102 ? 17.480 6.909 -9.745 1.00 70.44 102 ARG A O 1
ATOM 773 N N . GLN A 1 103 ? 17.706 7.203 -7.544 1.00 77.31 103 GLN A N 1
ATOM 774 C CA . GLN A 1 103 ? 19.172 7.100 -7.549 1.00 77.31 103 GLN A CA 1
ATOM 775 C C . GLN A 1 103 ? 19.655 5.777 -8.158 1.00 77.31 103 GLN A C 1
ATOM 777 O O . GLN A 1 103 ? 20.654 5.758 -8.879 1.00 77.31 103 GLN A O 1
ATOM 782 N N . TRP A 1 104 ? 18.903 4.690 -7.963 1.00 86.44 104 TRP A N 1
ATOM 783 C CA . TRP A 1 104 ? 19.220 3.383 -8.545 1.00 86.44 104 TRP A CA 1
ATOM 784 C C . TRP A 1 104 ? 19.131 3.354 -10.083 1.00 86.44 104 TRP A C 1
ATOM 786 O O . TRP A 1 104 ? 19.777 2.514 -10.703 1.00 86.44 104 TRP A O 1
ATOM 796 N N . LEU A 1 105 ? 18.399 4.285 -10.714 1.00 88.31 105 LEU A N 1
ATOM 797 C CA . LEU A 1 105 ? 18.368 4.461 -12.174 1.00 88.31 105 LEU A CA 1
ATOM 798 C C . LEU A 1 105 ? 19.595 5.223 -12.709 1.00 88.31 105 LEU A C 1
ATOM 800 O O . LEU A 1 105 ? 19.760 5.366 -13.923 1.00 88.31 105 LEU A O 1
ATOM 804 N N . GLY A 1 106 ? 20.453 5.752 -11.831 1.00 89.31 106 GLY A N 1
ATOM 805 C CA . GLY A 1 106 ? 21.690 6.435 -12.198 1.00 89.31 106 GLY A CA 1
ATOM 806 C C . GLY A 1 106 ? 21.467 7.579 -13.192 1.00 89.31 106 GLY A C 1
ATOM 807 O O . GLY A 1 106 ? 20.763 8.550 -12.912 1.00 89.31 106 GLY A O 1
ATOM 808 N N . ARG A 1 107 ? 22.089 7.484 -14.375 1.00 90.81 107 ARG A N 1
ATOM 809 C CA . ARG A 1 107 ? 21.947 8.504 -15.431 1.00 90.81 107 ARG A CA 1
ATOM 810 C C . ARG A 1 107 ? 20.526 8.597 -15.993 1.00 90.81 107 ARG A C 1
ATOM 812 O O . ARG A 1 107 ? 20.085 9.701 -16.285 1.00 90.81 107 ARG A O 1
ATOM 819 N N . TYR A 1 108 ? 19.804 7.479 -16.083 1.00 91.81 108 TYR A N 1
ATOM 820 C CA . TYR A 1 108 ? 18.446 7.455 -16.630 1.00 91.81 108 TYR A CA 1
ATOM 821 C C . TYR A 1 108 ? 17.478 8.208 -15.719 1.00 91.81 108 TYR A C 1
ATOM 823 O O . TYR A 1 108 ? 16.648 8.975 -16.194 1.00 91.81 108 TYR A O 1
ATOM 831 N N . GLY A 1 109 ? 17.654 8.073 -14.400 1.00 89.00 109 GLY A N 1
ATOM 832 C CA . GLY A 1 109 ? 16.883 8.828 -13.412 1.00 89.00 109 GLY A CA 1
ATOM 833 C C . GLY A 1 109 ? 17.034 10.343 -13.579 1.00 89.00 109 GLY A C 1
ATOM 834 O O . GLY A 1 109 ? 16.046 11.067 -13.471 1.00 89.00 109 GLY A O 1
ATOM 835 N N . ARG A 1 110 ? 18.244 10.820 -13.911 1.00 88.06 110 ARG A N 1
ATOM 836 C CA . ARG A 1 110 ? 18.499 12.243 -14.201 1.00 88.06 110 ARG A CA 1
ATOM 837 C C . ARG A 1 110 ? 17.829 12.700 -15.494 1.00 88.06 110 ARG A C 1
ATOM 839 O O . ARG A 1 110 ? 17.274 13.791 -15.523 1.00 88.06 110 ARG A O 1
ATOM 846 N N . ASP A 1 111 ? 17.845 11.871 -16.535 1.00 89.56 111 ASP A N 1
ATOM 847 C CA . ASP A 1 111 ? 17.207 12.202 -17.814 1.00 89.56 111 ASP A CA 1
ATOM 848 C C . ASP A 1 111 ? 15.677 12.238 -17.720 1.00 89.56 111 ASP A C 1
ATOM 850 O O . ASP A 1 111 ? 15.054 13.073 -18.376 1.00 89.56 111 ASP A O 1
ATOM 854 N N . LEU A 1 112 ? 15.078 11.375 -16.891 1.00 88.12 112 LEU A N 1
ATOM 855 C CA . LEU A 1 112 ? 13.653 11.441 -16.547 1.00 88.12 112 LEU A CA 1
ATOM 856 C C . LEU A 1 112 ? 13.334 12.723 -15.775 1.00 88.12 112 LEU A C 1
ATOM 858 O O . LEU A 1 112 ? 12.385 13.417 -16.119 1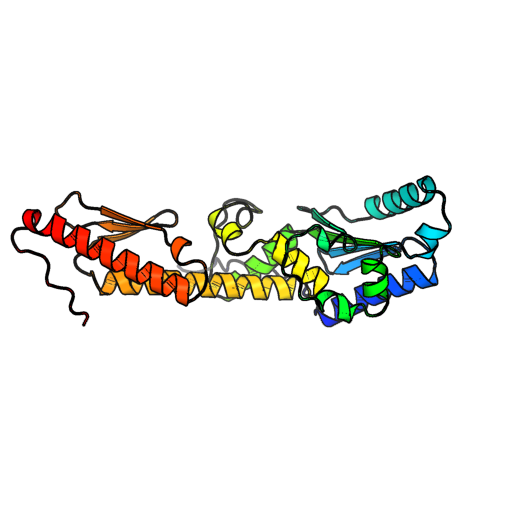.00 88.12 112 LEU A O 1
ATOM 862 N N . ALA A 1 113 ? 14.144 13.056 -14.763 1.00 83.50 113 ALA A N 1
ATOM 863 C CA . ALA A 1 113 ? 13.962 14.268 -13.963 1.00 83.50 113 ALA A CA 1
ATOM 864 C C . ALA A 1 113 ? 14.058 15.547 -14.808 1.00 83.50 113 ALA A C 1
ATOM 866 O O . ALA A 1 113 ? 13.323 16.498 -14.581 1.00 83.50 113 ALA A O 1
ATOM 867 N N . SER A 1 114 ? 14.943 15.566 -15.810 1.00 84.38 114 SER A N 1
ATOM 868 C CA . SER A 1 114 ? 15.093 16.694 -16.732 1.00 84.38 114 SER A CA 1
ATOM 869 C C . SER A 1 114 ? 14.104 16.673 -17.908 1.00 84.38 114 SER A C 1
ATOM 871 O O . SER A 1 114 ? 14.273 17.456 -18.839 1.00 84.38 114 SER A O 1
ATOM 873 N N . GLY A 1 115 ? 13.156 15.727 -17.955 1.00 85.75 115 GLY A N 1
ATOM 874 C CA . GLY A 1 115 ? 12.190 15.572 -19.053 1.00 85.75 115 GLY A CA 1
ATOM 875 C C . GLY A 1 115 ? 12.784 15.145 -20.405 1.00 85.75 115 GLY A C 1
ATOM 876 O O . GLY A 1 115 ? 12.082 15.138 -21.419 1.00 85.75 115 GLY A O 1
ATOM 877 N N . ARG A 1 116 ? 14.072 14.773 -20.445 1.00 88.19 116 ARG A N 1
ATOM 878 C CA . ARG A 1 116 ? 14.768 14.349 -21.673 1.00 88.19 116 ARG A CA 1
ATOM 879 C C . ARG A 1 116 ? 14.338 12.946 -22.081 1.00 88.19 116 ARG A C 1
ATOM 881 O O . ARG A 1 116 ? 14.099 12.693 -23.256 1.00 88.19 116 ARG A O 1
ATOM 888 N N . ALA A 1 117 ? 14.161 12.053 -21.115 1.00 90.62 117 ALA A N 1
ATOM 889 C CA . ALA A 1 117 ? 13.555 10.741 -21.318 1.00 90.62 117 ALA A CA 1
ATOM 890 C C . ALA A 1 117 ? 12.139 10.704 -20.728 1.00 90.62 117 ALA A C 1
ATOM 892 O O . ALA A 1 117 ? 11.810 11.499 -19.850 1.00 90.62 117 ALA A O 1
ATOM 893 N N . ARG A 1 118 ? 11.318 9.746 -21.171 1.00 91.94 118 ARG A N 1
ATOM 894 C CA . ARG A 1 118 ? 10.038 9.421 -20.520 1.00 91.94 118 ARG A CA 1
ATOM 895 C C . ARG A 1 118 ? 9.987 7.943 -20.201 1.00 91.94 118 ARG A C 1
ATOM 897 O O . ARG A 1 118 ? 10.501 7.123 -20.959 1.00 91.94 118 ARG A O 1
ATOM 904 N N . ALA A 1 119 ? 9.329 7.601 -19.106 1.00 92.19 119 ALA A N 1
ATOM 905 C CA . ALA A 1 119 ? 9.041 6.218 -18.776 1.00 92.19 119 ALA A CA 1
ATOM 906 C C . ALA A 1 119 ? 7.642 6.121 -18.188 1.00 92.19 119 ALA A C 1
ATOM 908 O O . ALA A 1 119 ? 7.222 6.965 -17.401 1.00 92.19 119 ALA A O 1
ATOM 909 N N . THR A 1 120 ? 6.903 5.097 -18.588 1.00 92.38 120 THR A N 1
ATOM 910 C CA . THR A 1 120 ? 5.553 4.841 -18.097 1.00 92.38 120 THR A CA 1
ATOM 911 C C . THR A 1 120 ? 5.478 3.419 -17.579 1.00 92.38 120 THR A C 1
ATOM 913 O O . THR A 1 120 ? 5.787 2.486 -18.316 1.00 92.38 120 THR A O 1
ATOM 916 N N . ALA A 1 121 ? 5.062 3.260 -16.326 1.00 92.94 121 ALA A N 1
ATOM 917 C CA . ALA A 1 121 ? 4.740 1.971 -15.733 1.00 92.94 121 ALA A CA 1
ATOM 918 C C . ALA A 1 121 ? 3.223 1.744 -15.757 1.00 92.94 121 ALA A C 1
ATOM 920 O O . ALA A 1 121 ? 2.441 2.651 -15.470 1.00 92.94 121 ALA A O 1
ATOM 921 N N . PHE A 1 122 ? 2.825 0.522 -16.073 1.00 92.25 122 PHE A N 1
ATOM 922 C CA . PHE A 1 122 ? 1.471 0.001 -15.970 1.00 92.25 122 PHE A CA 1
ATOM 923 C C . PHE A 1 122 ? 1.491 -1.077 -14.893 1.00 92.25 122 PHE A C 1
ATOM 925 O O . PHE A 1 122 ? 2.272 -2.023 -15.000 1.00 92.25 122 PHE A O 1
ATOM 932 N N . ILE A 1 123 ? 0.679 -0.914 -13.853 1.00 90.75 123 ILE A N 1
ATOM 933 C CA . ILE A 1 123 ? 0.632 -1.819 -12.704 1.00 90.75 123 ILE A CA 1
ATOM 934 C C . ILE A 1 123 ? -0.781 -2.372 -12.560 1.00 90.75 123 ILE A C 1
ATOM 936 O O . ILE A 1 123 ? -1.732 -1.600 -12.474 1.00 90.75 123 ILE A O 1
ATOM 940 N N . ASP A 1 124 ? -0.914 -3.694 -12.503 1.00 89.62 124 ASP A N 1
ATOM 941 C CA . ASP A 1 124 ? -2.181 -4.366 -12.237 1.00 89.62 124 ASP A CA 1
ATOM 942 C C . ASP A 1 124 ? -2.428 -4.461 -10.725 1.00 89.62 124 ASP A C 1
ATOM 944 O O . ASP A 1 124 ? -1.818 -5.269 -10.016 1.00 89.62 124 ASP A O 1
ATOM 948 N N . LEU A 1 125 ? -3.348 -3.639 -10.220 1.00 85.06 125 LEU A N 1
ATOM 949 C CA . LEU A 1 125 ? -3.720 -3.633 -8.808 1.00 85.06 125 LEU A CA 1
ATOM 950 C C . LEU A 1 125 ? -4.372 -4.942 -8.365 1.00 85.06 125 LEU A C 1
ATOM 952 O O . LEU A 1 125 ? -4.288 -5.271 -7.186 1.00 85.06 125 LEU A O 1
ATOM 956 N N . ALA A 1 126 ? -4.984 -5.713 -9.269 1.00 82.75 126 ALA A N 1
ATOM 957 C CA . ALA A 1 126 ? -5.524 -7.021 -8.904 1.00 82.75 126 ALA A CA 1
ATOM 958 C C . ALA A 1 126 ? -4.401 -7.994 -8.511 1.00 82.75 126 ALA A C 1
ATOM 960 O O . ALA A 1 126 ? -4.559 -8.793 -7.589 1.00 82.75 126 ALA A O 1
ATOM 961 N N . TYR A 1 127 ? -3.237 -7.889 -9.163 1.00 86.19 127 TYR A N 1
ATOM 962 C CA . TYR A 1 127 ? -2.065 -8.682 -8.800 1.00 86.19 127 TYR A CA 1
ATOM 963 C C . TYR A 1 127 ? -1.497 -8.247 -7.443 1.00 86.19 127 TYR A C 1
ATOM 965 O O . TYR A 1 127 ? -1.138 -9.093 -6.624 1.00 86.19 127 TYR A O 1
ATOM 973 N N . LEU A 1 128 ? -1.463 -6.934 -7.175 1.00 86.31 128 LEU A N 1
ATOM 974 C CA . LEU A 1 128 ? -1.076 -6.408 -5.863 1.00 86.31 128 LEU A CA 1
ATOM 975 C C . LEU A 1 128 ? -2.032 -6.874 -4.756 1.00 86.31 128 LEU A C 1
ATOM 977 O O . LEU A 1 128 ? -1.565 -7.282 -3.695 1.00 86.31 128 LEU A O 1
ATOM 981 N N . GLU A 1 129 ? -3.347 -6.836 -4.998 1.00 83.88 129 GLU A N 1
ATOM 982 C CA . GLU A 1 129 ? -4.358 -7.316 -4.048 1.00 83.88 129 GLU A CA 1
ATOM 983 C C . GLU A 1 129 ? -4.123 -8.792 -3.742 1.00 83.88 129 GLU A C 1
ATOM 985 O O . GLU A 1 129 ? -3.980 -9.165 -2.583 1.00 83.88 129 GLU A O 1
ATOM 990 N N . ALA A 1 130 ? -4.001 -9.626 -4.774 1.00 84.06 130 ALA A N 1
ATOM 991 C CA . ALA A 1 130 ? -3.790 -11.055 -4.602 1.00 84.06 130 ALA A CA 1
ATOM 992 C C . ALA A 1 130 ? -2.491 -11.354 -3.826 1.00 84.06 130 ALA A C 1
ATOM 994 O O . ALA A 1 130 ? -2.495 -12.193 -2.925 1.00 84.06 130 ALA A O 1
ATOM 995 N N . ALA A 1 131 ? -1.403 -10.628 -4.111 1.00 87.44 131 ALA A N 1
ATOM 996 C CA . ALA A 1 131 ? -0.145 -10.750 -3.374 1.00 87.44 131 ALA A CA 1
ATOM 997 C C . ALA A 1 131 ? -0.289 -10.325 -1.907 1.00 87.44 131 ALA A C 1
ATOM 999 O O . ALA A 1 131 ? 0.250 -10.979 -1.018 1.00 87.44 131 ALA A O 1
ATOM 1000 N N . LEU A 1 132 ? -1.033 -9.254 -1.634 1.00 86.00 132 LEU A N 1
ATOM 1001 C CA . LEU A 1 132 ? -1.304 -8.788 -0.278 1.00 86.00 132 LEU A CA 1
ATOM 1002 C C . LEU A 1 132 ? -2.153 -9.792 0.511 1.00 86.00 132 LEU A C 1
ATOM 1004 O O . LEU A 1 132 ? -1.836 -10.089 1.662 1.00 86.00 132 LEU A O 1
ATOM 1008 N N . LEU A 1 133 ? -3.195 -10.346 -0.107 1.00 84.00 133 LEU A N 1
ATOM 1009 C CA . LEU A 1 133 ? -4.055 -11.344 0.525 1.00 84.00 133 LEU A CA 1
ATOM 1010 C C . LEU A 1 133 ? -3.308 -12.640 0.825 1.00 84.00 133 LEU A C 1
ATOM 1012 O O . LEU A 1 133 ? -3.492 -13.189 1.907 1.00 84.00 133 LEU A O 1
ATOM 1016 N N . ASP A 1 134 ? -2.417 -13.084 -0.064 1.00 84.00 134 ASP A N 1
ATOM 1017 C CA . ASP A 1 134 ? -1.527 -14.217 0.211 1.00 84.00 134 ASP A CA 1
ATOM 1018 C C . ASP A 1 134 ? -0.676 -13.952 1.466 1.00 84.00 134 ASP A C 1
ATOM 1020 O O . ASP A 1 134 ? -0.607 -14.789 2.367 1.00 84.00 134 ASP A O 1
ATOM 1024 N N . ARG A 1 135 ? -0.114 -12.741 1.608 1.00 85.94 135 ARG A N 1
ATOM 1025 C CA . ARG A 1 135 ? 0.649 -12.355 2.808 1.00 85.94 135 ARG A CA 1
ATOM 1026 C C . ARG A 1 135 ? -0.202 -12.335 4.075 1.00 85.94 135 ARG A C 1
ATOM 1028 O O . ARG A 1 135 ? 0.227 -12.889 5.084 1.00 85.94 135 ARG A O 1
ATOM 1035 N N . LEU A 1 136 ? -1.391 -11.739 4.042 1.00 83.75 136 LEU A N 1
ATOM 1036 C CA . LEU A 1 136 ? -2.287 -11.723 5.205 1.00 83.75 136 LEU A CA 1
ATOM 1037 C C . LEU A 1 136 ? -2.720 -13.142 5.597 1.00 83.75 136 LEU A C 1
ATOM 1039 O O . LEU A 1 136 ? -2.695 -13.485 6.780 1.00 83.75 136 LEU A O 1
ATOM 1043 N N . TRP A 1 137 ? -2.993 -13.996 4.608 1.00 84.06 137 TRP A N 1
ATOM 1044 C CA . TRP A 1 137 ? -3.315 -15.403 4.824 1.00 84.06 137 TRP A CA 1
ATOM 1045 C C . TRP A 1 137 ? -2.178 -16.155 5.521 1.00 84.06 137 TRP A C 1
ATOM 1047 O O . TRP A 1 137 ? -2.433 -16.940 6.433 1.00 84.06 137 TRP A O 1
ATOM 1057 N N . THR A 1 138 ? -0.911 -15.902 5.157 1.00 83.94 138 THR A N 1
ATOM 1058 C CA . THR A 1 138 ? 0.235 -16.517 5.861 1.00 83.94 138 THR A CA 1
ATOM 1059 C C . THR A 1 138 ? 0.339 -16.124 7.335 1.00 83.94 138 THR A C 1
ATOM 1061 O O . THR A 1 138 ? 0.992 -16.827 8.102 1.00 83.94 138 THR A O 1
ATOM 1064 N N . CYS A 1 139 ? -0.316 -15.036 7.738 1.00 81.38 139 CYS A N 1
ATOM 1065 C CA . CYS A 1 139 ? -0.410 -14.582 9.122 1.00 81.38 139 CYS A CA 1
ATOM 1066 C C . CYS A 1 139 ? -1.742 -14.973 9.786 1.00 81.38 139 CYS A C 1
ATOM 1068 O O . CYS A 1 139 ? -2.096 -14.387 10.804 1.00 81.38 139 CYS A O 1
ATOM 1070 N N . GLU A 1 140 ? -2.487 -15.917 9.198 1.00 82.50 140 GLU A N 1
ATOM 1071 C CA . GLU A 1 140 ? -3.813 -16.368 9.653 1.00 82.50 140 GLU A CA 1
ATOM 1072 C C . GLU A 1 140 ? -4.869 -15.249 9.717 1.00 82.50 140 GLU A C 1
ATOM 1074 O O . GLU A 1 140 ? -5.930 -15.399 10.323 1.00 82.50 140 GLU A O 1
ATOM 1079 N N . VAL A 1 141 ? -4.620 -14.131 9.030 1.00 77.62 141 VAL A N 1
ATOM 1080 C CA . VAL A 1 141 ? -5.604 -13.067 8.847 1.00 77.62 141 VAL A CA 1
ATOM 1081 C C . VAL A 1 141 ? -6.402 -13.375 7.593 1.00 77.62 141 VAL A C 1
ATOM 1083 O O . VAL A 1 141 ? -5.991 -13.096 6.467 1.00 77.62 141 VAL A O 1
ATOM 1086 N N . ILE A 1 142 ? -7.565 -13.980 7.809 1.00 72.12 142 ILE A N 1
ATOM 1087 C CA . ILE A 1 142 ? -8.514 -14.293 6.747 1.00 72.12 142 ILE A CA 1
ATOM 1088 C C . ILE A 1 142 ? -9.363 -13.056 6.500 1.00 72.12 142 ILE A C 1
ATOM 1090 O O . ILE A 1 142 ? -10.122 -12.624 7.370 1.00 72.12 142 ILE A O 1
ATOM 1094 N N . VAL A 1 143 ? -9.249 -12.497 5.300 1.00 67.50 143 VAL A N 1
ATOM 1095 C CA . VAL A 1 143 ? -10.124 -11.411 4.873 1.00 67.50 143 VAL A CA 1
ATOM 1096 C C . VAL A 1 143 ? -11.175 -11.973 3.925 1.00 67.50 143 VAL A C 1
ATOM 1098 O O . VAL A 1 143 ? -10.864 -12.372 2.805 1.00 67.50 143 VAL A O 1
ATOM 1101 N N . ASP A 1 144 ? -12.419 -12.046 4.397 1.00 63.44 144 ASP A N 1
ATOM 1102 C CA . ASP A 1 144 ? -13.553 -12.491 3.589 1.00 63.44 144 ASP A CA 1
ATOM 1103 C C . ASP A 1 144 ? -14.096 -11.317 2.769 1.00 63.44 144 ASP A C 1
ATOM 1105 O O . ASP A 1 144 ? -14.722 -10.382 3.290 1.00 63.44 144 ASP A O 1
ATOM 1109 N N . PHE A 1 145 ? -13.851 -11.372 1.462 1.00 59.84 145 PHE A N 1
ATOM 1110 C CA . PHE A 1 145 ? -14.531 -10.508 0.518 1.00 59.84 145 PHE A CA 1
ATOM 1111 C C . PHE A 1 145 ? -15.559 -11.291 -0.266 1.00 59.84 145 PHE A C 1
ATOM 1113 O O . PHE A 1 145 ? -15.245 -12.189 -1.041 1.00 59.84 145 PHE A O 1
ATOM 1120 N N . GLN A 1 146 ? -16.791 -10.809 -0.205 1.00 53.69 146 GLN A N 1
ATOM 1121 C CA . GLN A 1 146 ? -17.865 -11.303 -1.056 1.00 53.69 146 GLN A CA 1
ATOM 1122 C C . GLN A 1 146 ? -17.651 -10.968 -2.555 1.00 53.69 146 GLN A C 1
ATOM 1124 O O . GLN A 1 146 ? -18.463 -11.398 -3.373 1.00 53.69 146 GLN A O 1
ATOM 1129 N N . ARG A 1 147 ? -16.615 -10.184 -2.937 1.00 51.34 147 ARG A N 1
ATOM 1130 C CA . ARG A 1 147 ? -16.280 -9.774 -4.327 1.00 51.34 147 ARG A CA 1
ATOM 1131 C C . ARG A 1 147 ? -14.768 -9.485 -4.538 1.00 51.34 147 ARG A C 1
ATOM 1133 O O . ARG A 1 147 ? -14.108 -9.096 -3.576 1.00 51.34 147 ARG A O 1
ATOM 1140 N N . PRO A 1 148 ? -14.223 -9.568 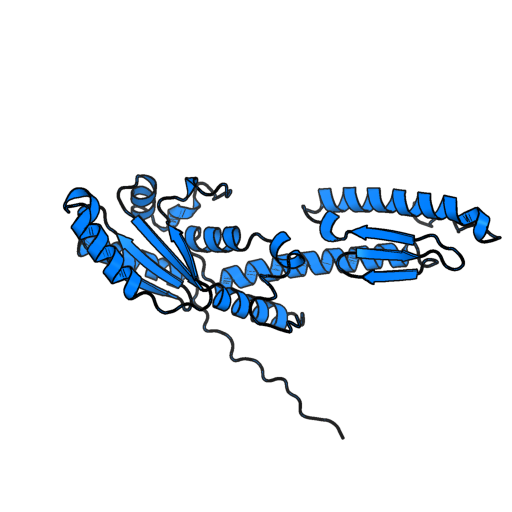-5.771 1.00 48.94 148 PRO A N 1
ATOM 1141 C CA . PRO A 1 148 ? -12.865 -9.093 -6.111 1.00 48.94 148 PRO A CA 1
ATOM 1142 C C . PRO A 1 148 ? -12.697 -7.576 -5.896 1.00 48.94 148 PRO A C 1
ATOM 1144 O O . PRO A 1 148 ? -13.693 -6.859 -5.994 1.00 48.94 148 PRO A O 1
ATOM 1147 N N . LEU A 1 149 ? -11.478 -7.076 -5.634 1.00 53.06 149 LEU A N 1
ATOM 1148 C CA . LEU A 1 149 ? -11.168 -5.655 -5.359 1.00 53.06 149 LEU A CA 1
ATOM 1149 C C . LEU A 1 149 ? -11.857 -5.058 -4.130 1.00 53.06 149 LEU A C 1
ATOM 1151 O O . LEU A 1 149 ? -11.725 -3.865 -3.861 1.00 53.06 149 LEU A O 1
ATOM 1155 N N . SER A 1 150 ? -12.579 -5.860 -3.350 1.00 60.31 150 SER A N 1
ATOM 1156 C CA . SER A 1 150 ? -13.277 -5.371 -2.162 1.00 60.31 150 SER A CA 1
ATOM 1157 C C . SER A 1 150 ? -12.316 -4.831 -1.110 1.00 60.31 150 SER A C 1
ATOM 1159 O O . SER A 1 150 ? -12.715 -3.957 -0.339 1.00 60.31 150 SER A O 1
ATOM 1161 N N . PHE A 1 151 ? -11.072 -5.322 -1.066 1.00 60.91 151 PHE A N 1
ATOM 1162 C CA . PHE A 1 151 ? -10.082 -4.811 -0.125 1.00 60.91 151 PHE A CA 1
ATOM 1163 C C . PHE A 1 151 ? -9.717 -3.367 -0.459 1.00 60.91 151 PHE A C 1
ATOM 1165 O O . PHE A 1 151 ? -9.730 -2.502 0.412 1.00 60.91 151 PHE A O 1
ATOM 1172 N N . PHE A 1 152 ? -9.490 -3.103 -1.748 1.00 57.12 152 PHE A N 1
ATOM 1173 C CA . PHE A 1 152 ? -9.189 -1.782 -2.291 1.00 57.12 152 PHE A CA 1
ATOM 1174 C C . PHE A 1 152 ? -10.433 -0.957 -2.660 1.00 57.12 152 PHE A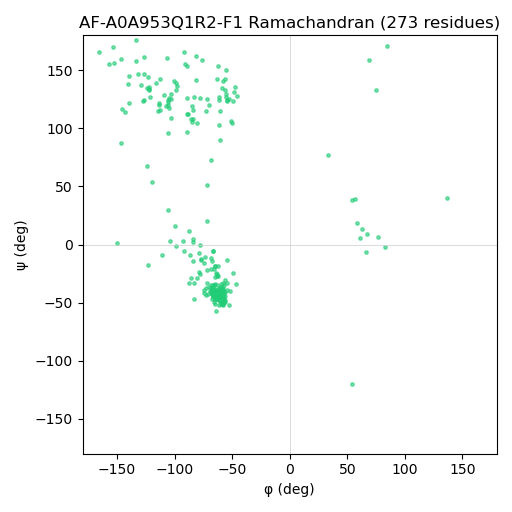 C 1
ATOM 1176 O O . PHE A 1 152 ? -10.305 0.052 -3.337 1.00 57.12 152 PHE A O 1
ATOM 1183 N N . GLN A 1 153 ? -11.643 -1.361 -2.267 1.00 53.97 153 GLN A N 1
ATOM 1184 C CA . GLN A 1 153 ? -12.880 -0.593 -2.498 1.00 53.97 153 GLN A CA 1
ATOM 1185 C C . GLN A 1 153 ? -13.636 -0.281 -1.202 1.00 53.97 153 GLN A C 1
ATOM 1187 O O . GLN A 1 153 ? -14.481 0.614 -1.179 1.00 53.97 153 GLN A O 1
ATOM 1192 N N . ARG A 1 154 ? -13.347 -0.982 -0.098 1.00 53.97 154 ARG A N 1
ATOM 1193 C CA . ARG A 1 154 ? -13.904 -0.665 1.220 1.00 53.97 154 ARG A CA 1
ATOM 1194 C C . ARG A 1 154 ? -13.029 0.391 1.889 1.00 53.97 154 ARG A C 1
ATOM 1196 O O . ARG A 1 154 ? -11.925 0.094 2.336 1.00 53.97 154 ARG A O 1
ATOM 1203 N N . GLY A 1 155 ? -13.565 1.612 1.964 1.00 44.16 155 GLY A N 1
ATOM 1204 C CA . GLY A 1 155 ? -12.887 2.827 2.435 1.00 44.16 155 GLY A CA 1
ATOM 1205 C C . GLY A 1 155 ? -12.150 2.698 3.769 1.00 44.16 155 GLY A C 1
ATOM 1206 O O . GLY A 1 155 ? -11.146 3.364 3.957 1.00 44.16 155 GLY A O 1
ATOM 1207 N N . ALA A 1 156 ? -12.535 1.767 4.646 1.00 50.41 156 ALA A N 1
ATOM 1208 C CA . ALA A 1 156 ? -11.767 1.516 5.855 1.00 50.41 156 ALA A CA 1
ATOM 1209 C C . ALA A 1 156 ? -10.316 1.124 5.531 1.00 50.41 156 ALA A C 1
ATOM 1211 O O . ALA A 1 156 ? -9.422 1.777 6.050 1.00 50.41 156 ALA A O 1
ATOM 1212 N N . LEU A 1 157 ? -10.076 0.136 4.650 1.00 48.44 157 LEU A N 1
ATOM 1213 C CA . LEU A 1 157 ? -8.743 -0.445 4.431 1.00 48.44 157 LEU A CA 1
ATOM 1214 C C . LEU A 1 157 ? -7.813 0.367 3.515 1.00 48.44 157 LEU A C 1
ATOM 1216 O O . LEU A 1 157 ? -6.599 0.367 3.722 1.00 48.44 157 LEU A O 1
ATOM 1220 N N . LEU A 1 158 ? -8.390 1.114 2.571 1.00 49.38 158 LEU A N 1
ATOM 1221 C CA . LEU A 1 158 ? -7.679 2.070 1.716 1.00 49.38 158 LEU A CA 1
ATOM 1222 C C . LEU A 1 158 ? -7.230 3.336 2.451 1.00 49.38 158 LEU A C 1
ATOM 1224 O O . LEU A 1 158 ? -6.171 3.869 2.133 1.00 49.38 158 LEU A O 1
ATOM 1228 N N . ASP A 1 159 ? -7.996 3.806 3.440 1.00 51.91 159 ASP A N 1
ATOM 1229 C CA . ASP A 1 159 ? -7.622 4.997 4.208 1.00 51.91 159 ASP A CA 1
ATOM 1230 C C . ASP A 1 159 ? -6.389 4.761 5.107 1.00 51.91 159 ASP A C 1
ATOM 1232 O O . ASP A 1 159 ? -5.854 5.707 5.688 1.00 51.91 159 ASP A O 1
ATOM 1236 N N . TYR A 1 160 ? -5.949 3.506 5.287 1.00 52.41 160 TYR A N 1
ATOM 1237 C CA . TYR A 1 160 ? -4.806 3.178 6.147 1.00 52.41 160 TYR A CA 1
ATOM 1238 C C . TYR A 1 160 ? -3.463 3.251 5.416 1.00 52.41 160 TYR A C 1
ATOM 1240 O O . TYR A 1 160 ? -2.465 3.608 6.039 1.00 52.41 160 TYR A O 1
ATOM 1248 N N . THR A 1 161 ? -3.416 2.931 4.124 1.00 57.06 161 THR A N 1
ATOM 1249 C CA . THR A 1 161 ? -2.217 3.109 3.302 1.00 57.06 161 THR A CA 1
ATOM 1250 C C . THR A 1 161 ? -2.675 3.484 1.906 1.00 57.06 161 THR A C 1
ATOM 1252 O O . THR A 1 161 ? -3.361 2.697 1.256 1.00 57.06 161 THR A O 1
ATOM 1255 N N . ASN A 1 162 ? -2.326 4.684 1.443 1.00 70.81 162 ASN A N 1
ATOM 1256 C CA . ASN A 1 162 ? -2.690 5.123 0.106 1.00 70.81 162 ASN A CA 1
ATOM 1257 C C . ASN A 1 162 ? -2.037 4.163 -0.905 1.00 70.81 162 ASN A C 1
ATOM 1259 O O . ASN A 1 162 ? -0.832 4.194 -1.140 1.00 70.81 162 ASN A O 1
ATOM 1263 N N . VAL A 1 163 ? -2.831 3.244 -1.459 1.00 75.12 163 VAL A N 1
ATOM 1264 C CA . VAL A 1 163 ? -2.343 2.180 -2.353 1.00 75.12 163 VAL A CA 1
ATOM 1265 C C . VAL A 1 163 ? -1.637 2.779 -3.561 1.00 75.12 163 VAL A C 1
ATOM 1267 O O . VAL A 1 163 ? -0.651 2.222 -4.036 1.00 75.12 163 VAL A O 1
ATOM 1270 N N . LEU A 1 164 ? -2.091 3.947 -4.021 1.00 76.69 164 LEU A N 1
ATOM 1271 C CA . LEU A 1 164 ? -1.424 4.675 -5.088 1.00 76.69 164 LEU A CA 1
ATOM 1272 C C . LEU A 1 164 ? -0.052 5.180 -4.628 1.00 76.69 164 LEU A C 1
ATOM 1274 O O . LEU A 1 164 ? 0.913 4.976 -5.356 1.00 76.69 164 LEU A O 1
ATOM 1278 N N . GLU A 1 165 ? 0.076 5.753 -3.426 1.00 78.31 165 GLU A N 1
ATOM 1279 C CA . GLU A 1 165 ? 1.388 6.107 -2.847 1.00 78.31 165 GLU A CA 1
ATOM 1280 C C . GLU A 1 165 ? 2.305 4.892 -2.728 1.00 78.31 165 GLU A C 1
ATOM 1282 O O . GLU A 1 165 ? 3.465 4.967 -3.122 1.00 78.31 165 GLU A O 1
ATOM 1287 N N . ALA A 1 166 ? 1.795 3.754 -2.255 1.00 81.88 166 ALA A N 1
ATOM 1288 C CA . ALA A 1 166 ? 2.583 2.534 -2.124 1.00 81.88 166 ALA A CA 1
ATOM 1289 C C . ALA A 1 166 ? 3.070 2.011 -3.486 1.00 81.88 166 ALA A C 1
ATOM 1291 O O . ALA A 1 166 ? 4.239 1.654 -3.630 1.00 81.88 166 ALA A O 1
ATOM 1292 N N . VAL A 1 167 ? 2.205 2.011 -4.505 1.00 84.88 167 VAL A N 1
ATOM 1293 C CA . VAL A 1 167 ? 2.547 1.604 -5.879 1.00 84.88 167 VAL A CA 1
ATOM 1294 C C . VAL A 1 167 ? 3.528 2.584 -6.525 1.00 84.88 167 VAL A C 1
ATOM 1296 O O . VAL A 1 167 ? 4.465 2.170 -7.208 1.00 84.88 167 VAL A O 1
ATOM 1299 N N . MET A 1 168 ? 3.369 3.880 -6.279 1.00 81.38 168 MET A N 1
ATOM 1300 C CA . MET A 1 168 ? 4.310 4.899 -6.739 1.00 81.38 168 MET A CA 1
ATOM 1301 C C . MET A 1 168 ? 5.676 4.719 -6.068 1.00 81.38 168 MET A C 1
ATOM 1303 O O . MET A 1 168 ? 6.687 4.568 -6.754 1.00 81.38 168 MET A O 1
ATOM 1307 N N . ALA A 1 169 ? 5.713 4.608 -4.741 1.00 81.69 169 ALA A N 1
ATOM 1308 C CA . ALA A 1 169 ? 6.930 4.358 -3.977 1.00 81.69 169 ALA A CA 1
ATOM 1309 C C . ALA A 1 169 ? 7.582 3.008 -4.316 1.00 81.69 169 ALA A C 1
ATOM 1311 O O . ALA A 1 169 ? 8.795 2.852 -4.159 1.00 81.69 169 ALA A O 1
ATOM 1312 N N . MET A 1 170 ? 6.812 2.015 -4.763 1.00 88.69 170 MET A N 1
ATOM 1313 C CA . MET A 1 170 ? 7.331 0.751 -5.283 1.00 88.69 170 MET A CA 1
ATOM 1314 C C . MET A 1 170 ? 8.138 0.981 -6.557 1.00 88.69 170 MET A C 1
ATOM 1316 O O . MET A 1 170 ? 9.317 0.630 -6.600 1.00 88.69 170 MET A O 1
ATOM 1320 N N . VAL A 1 171 ? 7.521 1.597 -7.571 1.00 87.75 171 VAL A N 1
ATOM 1321 C CA . VAL A 1 171 ? 8.171 1.872 -8.860 1.00 87.75 171 VAL A CA 1
ATOM 1322 C C . VAL A 1 171 ? 9.397 2.751 -8.657 1.00 87.75 171 VAL A C 1
ATOM 1324 O O . VAL A 1 171 ? 10.469 2.447 -9.181 1.00 87.75 171 VAL A O 1
ATOM 1327 N N . PHE A 1 172 ? 9.271 3.803 -7.845 1.00 81.69 172 PHE A N 1
ATOM 1328 C CA . PHE A 1 172 ? 10.377 4.717 -7.608 1.00 81.69 172 PHE A CA 1
ATOM 1329 C C . PHE A 1 172 ? 11.518 4.068 -6.850 1.00 81.69 172 PHE A C 1
ATOM 1331 O O . PHE A 1 172 ? 12.645 4.255 -7.267 1.00 81.69 172 PHE A O 1
ATOM 1338 N N . ALA A 1 173 ? 11.273 3.229 -5.845 1.00 83.88 173 ALA A N 1
ATOM 1339 C CA . ALA A 1 173 ? 12.345 2.509 -5.154 1.00 83.88 173 ALA A CA 1
ATOM 1340 C C . ALA A 1 173 ? 12.884 1.288 -5.935 1.00 83.88 173 ALA A C 1
ATOM 1342 O O . ALA A 1 173 ? 13.760 0.569 -5.433 1.00 83.88 173 ALA A O 1
ATOM 1343 N N . GLY A 1 174 ? 12.339 1.002 -7.126 1.00 87.62 174 GLY A N 1
ATOM 1344 C CA . GLY A 1 174 ? 12.636 -0.214 -7.882 1.00 87.62 174 GLY A CA 1
ATOM 1345 C C . GLY A 1 174 ? 12.348 -1.472 -7.062 1.00 87.62 174 GLY A C 1
ATOM 1346 O O . GLY A 1 174 ? 13.157 -2.398 -7.047 1.00 87.62 174 GLY A O 1
ATOM 1347 N N . ARG A 1 175 ? 11.263 -1.457 -6.283 1.00 89.81 175 ARG A N 1
ATOM 1348 C CA . ARG A 1 175 ? 10.813 -2.598 -5.482 1.00 89.81 175 ARG A CA 1
ATOM 1349 C C . ARG A 1 175 ? 9.875 -3.469 -6.299 1.00 89.81 175 ARG A C 1
ATOM 1351 O O . ARG A 1 175 ? 9.200 -2.971 -7.196 1.00 89.81 175 ARG A O 1
ATOM 1358 N N . SER A 1 176 ? 9.818 -4.750 -5.960 1.00 91.81 176 SER A N 1
ATOM 1359 C CA . SER A 1 176 ? 8.828 -5.646 -6.543 1.00 91.81 176 SER A CA 1
ATOM 1360 C C . SER A 1 176 ? 7.438 -5.449 -5.943 1.00 91.81 176 SER A C 1
ATOM 1362 O O . SER A 1 176 ? 7.281 -4.978 -4.806 1.00 91.81 176 SER A O 1
ATOM 1364 N N . LEU A 1 177 ? 6.421 -5.885 -6.684 1.00 90.69 177 LEU A N 1
ATOM 1365 C CA . LEU A 1 177 ? 5.044 -5.991 -6.195 1.00 90.69 177 LEU A CA 1
ATOM 1366 C C . LEU A 1 177 ? 4.958 -6.856 -4.940 1.00 90.69 177 LEU A C 1
ATOM 1368 O O . LEU A 1 177 ? 4.258 -6.511 -3.992 1.00 90.69 177 LEU A O 1
ATOM 1372 N N . THR A 1 178 ? 5.699 -7.964 -4.914 1.00 88.19 178 THR A N 1
ATOM 1373 C CA . THR A 1 178 ? 5.691 -8.896 -3.780 1.00 88.19 178 THR A CA 1
ATOM 1374 C C . THR A 1 178 ? 6.271 -8.262 -2.515 1.00 88.19 178 THR A C 1
ATOM 1376 O O . THR A 1 178 ? 5.709 -8.436 -1.432 1.00 88.19 178 THR A O 1
ATOM 1379 N N . ASP A 1 179 ? 7.381 -7.531 -2.635 1.00 89.44 179 ASP A N 1
ATOM 1380 C CA . ASP A 1 179 ? 8.002 -6.849 -1.496 1.00 89.44 179 ASP A CA 1
ATOM 1381 C C . ASP A 1 179 ? 7.094 -5.722 -0.987 1.00 89.44 179 ASP A C 1
ATOM 1383 O O . ASP A 1 179 ? 6.901 -5.565 0.219 1.00 89.44 179 ASP A O 1
ATOM 1387 N N . THR A 1 180 ? 6.460 -4.992 -1.906 1.00 89.56 180 THR A N 1
ATOM 1388 C CA . THR A 1 180 ? 5.486 -3.937 -1.586 1.00 89.56 180 THR A CA 1
ATOM 1389 C C . THR A 1 180 ? 4.252 -4.497 -0.883 1.00 89.56 180 THR A C 1
ATOM 1391 O O . THR A 1 180 ? 3.854 -3.974 0.156 1.00 89.56 180 THR A O 1
ATOM 1394 N N . ALA A 1 181 ? 3.695 -5.610 -1.367 1.00 88.94 181 ALA A N 1
ATOM 1395 C CA . ALA A 1 181 ? 2.622 -6.329 -0.686 1.00 88.94 181 ALA A CA 1
ATOM 1396 C C . ALA A 1 181 ? 3.039 -6.776 0.724 1.00 88.94 181 ALA A C 1
ATOM 1398 O O . ALA A 1 181 ? 2.252 -6.680 1.661 1.00 88.94 181 ALA A O 1
ATOM 1399 N N . GLY A 1 182 ? 4.288 -7.220 0.899 1.00 88.38 182 GLY A N 1
ATOM 1400 C CA . GLY A 1 182 ? 4.839 -7.575 2.207 1.00 88.38 182 GLY A CA 1
ATOM 1401 C C . GLY A 1 182 ? 4.904 -6.395 3.183 1.00 88.38 182 GLY A C 1
ATOM 1402 O O . GLY A 1 182 ? 4.573 -6.557 4.357 1.00 88.38 182 GLY A O 1
ATOM 1403 N N . LEU A 1 183 ? 5.295 -5.210 2.711 1.00 86.81 183 LEU A N 1
ATOM 1404 C CA . LEU A 1 183 ? 5.301 -3.986 3.520 1.00 86.81 183 LEU A CA 1
ATOM 1405 C C . LEU A 1 183 ? 3.883 -3.573 3.920 1.00 86.81 183 LEU A C 1
ATOM 1407 O O . LEU A 1 183 ? 3.618 -3.390 5.106 1.00 86.81 183 LEU A O 1
ATOM 1411 N N . LEU A 1 184 ? 2.964 -3.528 2.953 1.00 85.94 184 LEU A N 1
ATOM 1412 C CA . LEU A 1 184 ? 1.553 -3.233 3.201 1.00 85.94 184 LEU A CA 1
ATOM 1413 C C . LEU A 1 184 ? 0.941 -4.211 4.210 1.00 85.94 184 LEU A C 1
ATOM 1415 O O . LEU A 1 184 ? 0.295 -3.786 5.166 1.00 85.94 184 LEU A O 1
ATOM 1419 N N . ALA A 1 185 ? 1.193 -5.514 4.052 1.00 86.56 185 ALA A N 1
ATOM 1420 C CA . ALA A 1 185 ? 0.710 -6.537 4.976 1.00 86.56 185 ALA A CA 1
ATOM 1421 C C . ALA A 1 185 ? 1.198 -6.281 6.406 1.00 86.56 185 ALA A C 1
ATOM 1423 O O . ALA A 1 185 ? 0.405 -6.328 7.342 1.00 86.56 185 ALA A O 1
ATOM 1424 N N . ARG A 1 186 ? 2.488 -5.965 6.587 1.00 86.56 186 ARG A N 1
ATOM 1425 C CA . ARG A 1 186 ? 3.053 -5.645 7.907 1.00 86.56 186 ARG A CA 1
ATOM 1426 C C . ARG A 1 186 ? 2.395 -4.420 8.532 1.00 86.56 186 ARG A C 1
ATOM 1428 O O . ARG A 1 186 ? 2.064 -4.461 9.712 1.00 86.56 186 ARG A O 1
ATOM 1435 N N . GLU A 1 187 ? 2.182 -3.357 7.760 1.00 83.88 187 GLU A N 1
ATOM 1436 C CA . GLU A 1 187 ? 1.499 -2.154 8.247 1.00 83.88 187 GLU A CA 1
ATOM 1437 C C . GLU A 1 187 ? 0.057 -2.442 8.674 1.00 83.88 187 GLU A C 1
ATOM 1439 O O . GLU A 1 187 ? -0.383 -1.992 9.733 1.00 83.88 187 GLU A O 1
ATOM 1444 N N . ILE A 1 188 ? -0.676 -3.216 7.871 1.00 82.31 188 ILE A N 1
ATOM 1445 C CA . ILE A 1 188 ? -2.043 -3.641 8.185 1.00 82.31 188 ILE A CA 1
ATOM 1446 C C . ILE A 1 188 ? -2.056 -4.466 9.476 1.00 82.31 188 ILE A C 1
ATOM 1448 O O . ILE A 1 188 ? -2.831 -4.165 10.381 1.00 82.31 188 ILE A O 1
ATOM 1452 N N . LEU A 1 189 ? -1.169 -5.457 9.602 1.00 84.75 189 LEU A N 1
ATOM 1453 C CA . LEU A 1 189 ? -1.074 -6.316 10.786 1.00 84.75 189 LEU A CA 1
ATOM 1454 C C . LEU A 1 189 ? -0.727 -5.529 12.052 1.00 84.75 189 LEU A C 1
ATOM 1456 O O . LEU A 1 189 ? -1.381 -5.711 13.077 1.00 84.75 189 LEU A O 1
ATOM 1460 N N . ALA A 1 190 ? 0.245 -4.618 11.981 1.00 84.56 190 ALA A N 1
ATOM 1461 C CA . ALA A 1 190 ? 0.619 -3.768 13.110 1.00 84.56 190 ALA A CA 1
ATOM 1462 C C . ALA A 1 190 ? -0.564 -2.910 13.594 1.00 84.56 190 ALA A C 1
ATOM 1464 O O . ALA A 1 190 ? -0.767 -2.727 14.795 1.00 84.56 190 ALA A O 1
ATOM 1465 N N . ARG A 1 191 ? -1.393 -2.417 12.667 1.00 80.38 191 ARG A N 1
ATOM 1466 C CA . ARG A 1 191 ? -2.597 -1.641 13.002 1.00 80.38 191 ARG A CA 1
ATOM 1467 C C . ARG A 1 191 ? -3.703 -2.509 13.588 1.00 80.38 191 ARG A C 1
ATOM 1469 O O . ARG A 1 191 ? -4.291 -2.121 14.592 1.00 80.38 191 ARG A O 1
ATOM 1476 N N . LEU A 1 192 ? -3.959 -3.685 13.015 1.00 82.62 192 LEU A N 1
ATOM 1477 C CA . LEU A 1 192 ? -4.910 -4.645 13.586 1.00 82.62 192 LEU A CA 1
ATOM 1478 C C . LEU A 1 192 ? -4.513 -5.020 15.017 1.00 82.62 192 LEU A C 1
ATOM 1480 O O . LEU A 1 192 ? -5.363 -5.038 15.906 1.00 82.62 192 LEU A O 1
ATOM 1484 N N . GLN A 1 193 ? -3.218 -5.231 15.258 1.00 85.94 193 GLN A N 1
ATOM 1485 C CA . GLN A 1 193 ? -2.685 -5.475 16.592 1.00 85.94 193 GLN A CA 1
ATOM 1486 C C . GLN A 1 193 ? -2.914 -4.279 17.526 1.00 85.94 193 GLN A C 1
ATOM 1488 O O . GLN A 1 193 ? -3.384 -4.466 18.646 1.00 85.94 193 GLN A O 1
ATOM 1493 N N . LEU A 1 194 ? -2.642 -3.049 17.075 1.00 87.12 194 LEU A N 1
ATOM 1494 C CA . LEU A 1 194 ? -2.925 -1.836 17.849 1.00 87.12 194 LEU A CA 1
ATOM 1495 C C . LEU A 1 194 ? -4.405 -1.754 18.250 1.00 87.12 194 LEU A C 1
ATOM 1497 O O . LEU A 1 194 ? -4.708 -1.441 19.401 1.00 87.12 194 LEU A O 1
ATOM 1501 N N . TYR A 1 195 ? -5.322 -2.045 17.326 1.00 86.75 195 TYR A N 1
ATOM 1502 C CA . TYR A 1 195 ? -6.762 -1.997 17.581 1.00 86.75 195 TYR A CA 1
ATOM 1503 C C . TYR A 1 195 ? -7.200 -3.084 18.558 1.00 86.75 195 TYR A C 1
ATOM 1505 O O . TYR A 1 195 ? -7.885 -2.773 19.530 1.00 86.75 195 TYR A O 1
ATOM 1513 N N . ALA A 1 196 ? -6.753 -4.323 18.356 1.00 88.00 196 ALA A N 1
ATOM 1514 C CA . ALA A 1 196 ? -7.044 -5.432 19.258 1.00 88.00 196 ALA A CA 1
ATOM 1515 C C . ALA A 1 196 ? -6.530 -5.158 20.680 1.00 88.00 196 ALA A C 1
ATOM 1517 O O . ALA A 1 196 ? -7.273 -5.320 21.647 1.00 88.00 196 ALA A O 1
ATOM 1518 N N . ASN A 1 197 ? -5.293 -4.668 20.806 1.00 91.12 197 ASN A N 1
ATOM 1519 C CA . ASN A 1 197 ? -4.698 -4.318 22.095 1.00 91.12 197 ASN A CA 1
ATOM 1520 C C . ASN A 1 197 ? -5.466 -3.186 22.784 1.00 91.12 197 ASN A C 1
ATOM 1522 O O . ASN A 1 197 ? -5.719 -3.257 23.982 1.00 91.12 197 ASN A O 1
ATOM 1526 N N . CYS A 1 198 ? -5.851 -2.155 22.030 1.00 91.56 198 CYS A N 1
ATOM 1527 C CA . CYS A 1 198 ? -6.609 -1.022 22.551 1.00 91.56 198 CYS A CA 1
ATOM 1528 C C . CYS A 1 198 ? -7.998 -1.455 23.043 1.00 91.56 198 CYS A C 1
ATOM 1530 O O . CYS A 1 198 ? -8.388 -1.124 24.161 1.00 91.56 198 CYS A O 1
ATOM 1532 N N . PHE A 1 199 ? -8.714 -2.251 22.242 1.00 92.81 199 PHE A N 1
ATOM 1533 C CA . PHE A 1 199 ? -10.006 -2.814 22.625 1.00 92.81 199 PHE A CA 1
ATOM 1534 C C . PHE A 1 199 ? -9.885 -3.643 23.905 1.00 92.81 199 PHE A C 1
ATOM 1536 O O . PHE A 1 199 ? -10.583 -3.371 24.879 1.00 92.81 199 PHE A O 1
ATOM 1543 N N . LEU A 1 200 ? -8.941 -4.590 23.939 1.00 93.94 200 LEU A N 1
ATOM 1544 C CA . LEU A 1 200 ? -8.704 -5.435 25.107 1.00 93.94 200 LEU A CA 1
ATOM 1545 C C . LEU A 1 200 ? -8.382 -4.594 26.348 1.00 93.94 200 LEU A C 1
ATOM 1547 O O . LEU A 1 200 ? -8.991 -4.797 27.396 1.00 93.94 200 LEU A O 1
ATOM 1551 N N . GLN A 1 201 ? -7.489 -3.611 26.224 1.00 93.75 201 GLN A N 1
ATOM 1552 C CA . GLN A 1 201 ? -7.123 -2.720 27.322 1.00 93.75 201 GLN A CA 1
ATOM 1553 C C . GLN A 1 201 ? -8.349 -2.012 27.913 1.00 93.75 201 GLN A C 1
ATOM 1555 O O . GLN A 1 201 ? -8.523 -2.014 29.131 1.00 93.75 201 GLN A O 1
ATOM 1560 N N . PHE A 1 202 ? -9.213 -1.436 27.074 1.00 94.25 202 PHE A N 1
ATOM 1561 C CA . PHE A 1 202 ? -10.422 -0.761 27.544 1.00 94.25 202 PHE A CA 1
ATOM 1562 C C . PHE A 1 202 ? -11.445 -1.727 28.145 1.00 94.25 202 PHE A C 1
ATOM 1564 O O . PHE A 1 202 ? -12.015 -1.418 29.190 1.00 94.25 202 PHE A O 1
ATOM 1571 N N . THR A 1 203 ? -11.630 -2.911 27.554 1.00 93.31 203 THR A N 1
ATOM 1572 C CA . THR A 1 203 ? -12.535 -3.928 28.114 1.00 93.31 203 THR A CA 1
ATOM 1573 C C . THR A 1 203 ? -12.085 -4.417 29.490 1.00 93.31 203 THR A C 1
ATOM 1575 O O . THR A 1 203 ? -12.924 -4.667 30.346 1.00 93.31 203 THR A O 1
ATOM 1578 N N . LEU A 1 204 ? -10.771 -4.504 29.732 1.00 92.81 204 LEU A N 1
ATOM 1579 C CA . LEU A 1 204 ? -10.215 -4.879 31.033 1.00 92.81 204 LEU A CA 1
ATOM 1580 C C . LEU A 1 204 ? -10.326 -3.742 32.055 1.00 92.81 204 LEU A C 1
ATOM 1582 O O . LEU A 1 204 ? -10.670 -3.991 33.207 1.00 92.81 204 LEU A O 1
ATOM 1586 N N . LEU A 1 205 ? -10.050 -2.499 31.644 1.00 93.31 205 LEU A N 1
ATOM 1587 C CA . LEU A 1 205 ? -10.145 -1.326 32.522 1.00 93.31 205 LEU A CA 1
ATOM 1588 C C . LEU A 1 205 ? -11.588 -1.034 32.953 1.00 93.31 205 LEU A C 1
ATOM 1590 O O . LEU A 1 205 ? -11.818 -0.636 34.093 1.00 93.31 205 LEU A O 1
ATOM 1594 N N . TYR A 1 206 ? -12.550 -1.248 32.056 1.00 93.31 206 TYR A N 1
ATOM 1595 C CA . TYR A 1 206 ? -13.970 -0.970 32.268 1.00 93.31 206 TYR A CA 1
ATOM 1596 C C . TYR A 1 206 ? -14.800 -2.253 32.134 1.00 93.31 206 TYR A C 1
ATOM 1598 O O . TYR A 1 206 ? -15.746 -2.311 31.346 1.00 93.31 206 TYR A O 1
ATOM 1606 N N . GLY A 1 207 ? -14.429 -3.285 32.902 1.00 90.06 207 GLY A N 1
ATOM 1607 C CA . GLY A 1 207 ? -15.013 -4.634 32.822 1.00 90.06 207 GLY A CA 1
ATOM 1608 C C . GLY A 1 207 ? -16.493 -4.737 33.202 1.00 90.06 207 GLY A C 1
ATOM 1609 O O . GLY A 1 207 ? -17.167 -5.684 32.812 1.00 90.06 207 GLY A O 1
ATOM 1610 N N . GLU A 1 208 ? -17.018 -3.739 33.907 1.00 88.00 208 GLU A N 1
ATOM 1611 C CA . GLU A 1 208 ? -18.442 -3.624 34.244 1.00 88.00 208 GLU A CA 1
ATOM 1612 C C . GLU A 1 208 ? -19.299 -3.145 33.051 1.00 88.00 208 GLU A C 1
ATOM 1614 O O . GLU A 1 208 ? -20.526 -3.214 33.086 1.00 88.00 208 GLU A O 1
ATOM 1619 N N . CYS A 1 209 ? -18.673 -2.648 31.977 1.00 93.19 209 CYS A N 1
ATOM 1620 C CA . CYS A 1 209 ? -19.363 -2.246 30.751 1.00 93.19 209 CYS A CA 1
ATOM 1621 C C . CYS A 1 209 ? -19.447 -3.394 29.742 1.00 93.19 209 CYS A C 1
ATOM 1623 O O . CYS A 1 209 ? -18.602 -4.288 29.697 1.00 93.19 209 CYS A O 1
ATOM 1625 N N . ARG A 1 210 ? -20.446 -3.340 28.858 1.00 93.56 210 ARG A N 1
ATOM 1626 C CA . ARG A 1 210 ? -20.531 -4.235 27.701 1.00 93.56 210 ARG A CA 1
ATOM 1627 C C . ARG A 1 210 ? -19.797 -3.620 26.527 1.00 93.56 210 ARG A C 1
ATOM 1629 O O . ARG A 1 210 ? -20.101 -2.504 26.121 1.00 93.56 210 ARG A O 1
ATOM 1636 N N . TRP A 1 211 ? -18.865 -4.374 25.965 1.00 95.38 211 TRP A N 1
ATOM 1637 C CA . TRP A 1 211 ? -18.054 -3.940 24.837 1.00 95.38 211 TRP A CA 1
ATOM 1638 C C . TRP A 1 211 ? -18.328 -4.798 23.611 1.00 95.38 211 TRP A C 1
ATOM 1640 O O . TRP A 1 211 ? -18.425 -6.022 23.701 1.00 95.38 211 TRP A O 1
ATOM 1650 N N . ARG A 1 212 ? -18.412 -4.159 22.446 1.00 92.31 212 ARG A N 1
ATOM 1651 C CA . ARG A 1 212 ? -18.475 -4.836 21.148 1.00 92.31 212 ARG A CA 1
ATOM 1652 C C . ARG A 1 212 ? -17.774 -4.018 20.076 1.00 92.31 212 ARG A C 1
ATOM 1654 O O . ARG A 1 212 ? -17.603 -2.809 20.213 1.00 92.31 212 ARG A O 1
ATOM 1661 N N . ILE A 1 213 ? -17.396 -4.689 18.997 1.00 86.06 213 ILE A N 1
ATOM 1662 C CA . ILE A 1 213 ? -16.889 -4.044 17.787 1.00 86.06 213 ILE A CA 1
ATOM 1663 C C . ILE A 1 213 ? -18.018 -4.054 16.760 1.00 86.06 213 ILE A C 1
ATOM 1665 O O . ILE A 1 213 ? -18.583 -5.105 16.466 1.00 86.06 213 ILE A O 1
ATOM 1669 N N . ASP A 1 214 ? -18.355 -2.884 16.233 1.00 82.25 214 ASP A N 1
ATOM 1670 C CA . ASP A 1 214 ? -19.378 -2.704 15.207 1.00 82.25 214 ASP A CA 1
ATOM 1671 C C . ASP A 1 214 ? -18.889 -1.674 14.196 1.00 82.25 214 ASP A C 1
ATOM 1673 O O . ASP A 1 214 ? -18.552 -0.563 14.586 1.00 82.25 214 ASP A O 1
ATOM 1677 N N . ARG A 1 215 ? -18.809 -2.060 12.916 1.00 73.75 215 ARG A N 1
ATOM 1678 C CA . ARG A 1 215 ? -18.470 -1.195 11.765 1.00 73.75 215 ARG A CA 1
ATOM 1679 C C . ARG A 1 215 ? -17.480 -0.069 12.098 1.00 73.75 215 ARG A C 1
ATOM 1681 O O . ARG A 1 215 ? -17.852 1.088 12.277 1.00 73.75 215 ARG A O 1
ATOM 1688 N N . ASP A 1 216 ? -16.211 -0.437 12.206 1.00 74.62 216 ASP A N 1
ATOM 1689 C CA . ASP A 1 216 ? -15.101 0.475 12.494 1.00 74.62 216 ASP A CA 1
ATOM 1690 C C . ASP A 1 216 ? -15.118 1.202 13.854 1.00 74.62 216 ASP A C 1
ATOM 1692 O O . ASP A 1 216 ? -14.329 2.117 14.107 1.00 74.62 216 ASP A O 1
ATOM 1696 N N . THR A 1 217 ? -15.980 0.754 14.769 1.00 85.75 217 THR A N 1
ATOM 1697 C CA . THR A 1 217 ? -16.232 1.410 16.053 1.00 85.75 217 THR A CA 1
ATOM 1698 C C . THR A 1 217 ? -16.118 0.420 17.211 1.00 85.75 217 THR A C 1
ATOM 1700 O O . THR A 1 217 ? -16.647 -0.691 17.154 1.00 85.75 217 THR A O 1
ATOM 1703 N N . PHE A 1 218 ? -15.468 0.834 18.299 1.00 92.88 218 PHE A N 1
ATOM 1704 C CA . PHE A 1 218 ? -15.640 0.206 19.607 1.00 92.88 218 PHE A CA 1
ATOM 1705 C C . PHE A 1 218 ? -16.858 0.826 20.280 1.00 92.88 218 PHE A C 1
ATOM 1707 O O . PHE A 1 218 ? -16.906 2.036 20.507 1.00 92.88 218 PHE A O 1
ATOM 1714 N N . VAL A 1 219 ? -17.849 -0.005 20.574 1.00 95.31 219 VAL A N 1
ATOM 1715 C CA . VAL A 1 219 ? -19.080 0.403 21.244 1.00 95.31 219 VAL A CA 1
ATOM 1716 C C . VAL A 1 219 ? -19.026 -0.090 22.682 1.00 95.31 219 VAL A C 1
ATOM 1718 O O . VAL A 1 219 ? -18.868 -1.288 22.922 1.00 95.31 219 VAL A O 1
ATOM 1721 N N . MET A 1 220 ? -19.149 0.848 23.617 1.00 96.31 220 MET A N 1
ATOM 1722 C CA . MET A 1 220 ? -19.268 0.600 25.049 1.00 96.31 220 MET A CA 1
ATOM 1723 C C . MET A 1 220 ? -20.691 0.926 25.491 1.00 96.31 220 MET A C 1
ATOM 1725 O O . MET A 1 220 ? -21.171 2.026 25.240 1.00 96.31 220 MET A O 1
ATOM 1729 N N . GLU A 1 221 ? -21.343 0.008 26.188 1.00 96.25 221 GLU A N 1
ATOM 1730 C CA . GLU A 1 221 ? -22.692 0.168 26.731 1.00 96.25 221 GLU A CA 1
ATOM 1731 C C . GLU A 1 221 ? -22.652 -0.032 28.251 1.00 96.25 221 GLU A C 1
ATOM 1733 O O . GLU A 1 221 ? -22.026 -0.974 28.746 1.00 96.25 221 GLU A O 1
ATOM 1738 N N . VAL A 1 222 ? -23.332 0.840 28.997 1.00 93.44 222 VAL A N 1
ATOM 1739 C CA . VAL A 1 222 ? -23.437 0.743 30.458 1.00 93.44 222 VAL A CA 1
ATOM 1740 C C . VAL A 1 222 ? -24.662 -0.110 30.824 1.00 93.44 222 VAL A C 1
ATOM 1742 O O . VAL A 1 222 ? -25.794 0.325 30.574 1.00 93.44 222 VAL A O 1
ATOM 1745 N N . PRO A 1 223 ? -24.489 -1.316 31.404 1.00 89.25 223 PRO A N 1
ATOM 1746 C CA . PRO A 1 223 ? -25.599 -2.228 31.671 1.00 89.25 223 PRO A CA 1
ATOM 1747 C C . PRO A 1 223 ? -26.675 -1.602 32.556 1.00 89.25 223 PRO A C 1
ATOM 1749 O O . PRO A 1 223 ? -26.366 -0.904 33.510 1.00 89.25 223 PRO A O 1
ATOM 1752 N N . GLY A 1 224 ? -27.948 -1.872 32.261 1.00 85.50 224 GLY A N 1
ATOM 1753 C CA . GLY A 1 224 ? -29.066 -1.327 33.042 1.00 85.50 224 GLY A CA 1
ATOM 1754 C C . GLY A 1 224 ? -29.391 0.143 32.753 1.00 85.50 224 GLY A C 1
ATOM 1755 O O . GLY A 1 224 ? -30.260 0.704 33.411 1.00 85.50 224 GLY A O 1
ATOM 1756 N N . THR A 1 225 ? -28.745 0.757 31.756 1.00 87.69 225 THR A N 1
ATOM 1757 C CA . THR A 1 225 ? -29.001 2.143 31.343 1.00 87.69 225 THR A CA 1
ATOM 1758 C C . THR A 1 225 ? -29.137 2.268 29.823 1.00 87.69 225 THR A C 1
ATOM 1760 O O . THR A 1 225 ? -28.938 1.302 29.088 1.00 87.69 225 THR A O 1
ATOM 1763 N N . THR A 1 226 ? -29.461 3.471 29.340 1.00 89.19 226 THR A N 1
ATOM 1764 C CA . THR A 1 226 ? -29.438 3.821 27.909 1.00 89.19 226 THR A CA 1
ATOM 1765 C C . THR A 1 226 ? -28.106 4.437 27.464 1.00 89.19 226 THR A C 1
ATOM 1767 O O . THR A 1 226 ? -27.995 4.868 26.317 1.00 89.19 226 THR A O 1
ATOM 1770 N N . PHE A 1 227 ? -27.110 4.539 28.352 1.00 91.62 227 PHE A N 1
ATOM 1771 C CA . PHE A 1 227 ? -25.841 5.194 28.041 1.00 91.62 227 PHE A CA 1
ATOM 1772 C C . PHE A 1 227 ? -24.944 4.284 27.197 1.00 91.62 227 PHE A C 1
ATOM 1774 O O . PHE A 1 227 ? -24.644 3.146 27.568 1.00 91.62 227 PHE A O 1
ATOM 1781 N N . SER A 1 228 ? -24.493 4.821 26.064 1.00 94.62 228 SER A N 1
ATOM 1782 C CA . SER A 1 228 ? -23.594 4.157 25.125 1.00 94.62 228 SER A CA 1
ATOM 1783 C C . SER A 1 228 ? -22.557 5.148 24.608 1.00 94.62 228 SER A C 1
ATOM 1785 O O . SER A 1 228 ? -22.869 6.313 24.362 1.00 94.62 228 SER A O 1
ATOM 1787 N N . LEU A 1 229 ? -21.337 4.669 24.382 1.00 95.75 229 LEU A N 1
ATOM 1788 C CA . LEU A 1 229 ? -20.245 5.422 23.782 1.00 95.75 229 LEU A CA 1
ATOM 1789 C C . LEU A 1 229 ? -19.738 4.717 22.530 1.00 95.75 229 LEU A C 1
ATOM 1791 O O . LEU A 1 229 ? -19.450 3.524 22.554 1.00 95.75 229 LEU A O 1
ATOM 1795 N N . SER A 1 230 ? -19.571 5.491 21.465 1.00 94.56 230 SER A N 1
ATOM 1796 C CA . SER A 1 230 ? -18.957 5.047 20.218 1.00 94.56 230 SER A CA 1
ATOM 1797 C C . SER A 1 230 ? -17.570 5.670 20.079 1.00 94.56 230 SER A C 1
ATOM 1799 O O . SER A 1 230 ? -17.431 6.899 20.040 1.00 94.56 230 SER A O 1
ATOM 1801 N N . LEU A 1 231 ? -16.549 4.818 20.005 1.00 93.62 231 LEU A N 1
ATOM 1802 C CA . LEU A 1 231 ? -15.144 5.184 19.851 1.00 93.62 231 LEU A CA 1
ATOM 1803 C C . LEU A 1 231 ? -14.646 4.694 18.495 1.00 93.62 231 LEU A C 1
ATOM 1805 O O . LEU A 1 231 ? -14.618 3.498 18.211 1.00 93.62 231 LEU A O 1
ATOM 1809 N N . GLN A 1 232 ? -14.295 5.632 17.631 1.00 89.31 232 GLN A N 1
ATOM 1810 C CA . GLN A 1 232 ? -13.945 5.353 16.247 1.00 89.31 232 GLN A CA 1
ATOM 1811 C C . GLN A 1 232 ? -12.498 4.866 16.163 1.00 89.31 232 GLN A C 1
ATOM 1813 O O . GLN A 1 232 ? -11.580 5.676 16.268 1.00 89.31 232 GLN A O 1
ATOM 1818 N N . TYR A 1 233 ? -12.239 3.568 15.961 1.00 85.19 233 TYR A N 1
ATOM 1819 C CA . TYR A 1 233 ? -10.861 3.071 16.101 1.00 85.19 233 TYR A CA 1
ATOM 1820 C C . TYR A 1 233 ? -9.885 3.570 15.038 1.00 85.19 233 TYR A C 1
ATOM 1822 O O . TYR A 1 233 ? -8.670 3.533 15.238 1.00 85.19 233 TYR A O 1
ATOM 1830 N N . TRP A 1 234 ? -10.397 4.137 13.948 1.00 80.12 234 TRP A N 1
ATOM 1831 C CA . TRP A 1 234 ? -9.587 4.874 12.993 1.00 80.12 234 TRP A CA 1
ATOM 1832 C C . TRP A 1 234 ? -8.953 6.152 13.563 1.00 80.12 234 TRP A C 1
ATOM 1834 O O . TRP A 1 234 ? -7.965 6.628 13.012 1.00 80.12 234 TRP A O 1
ATOM 1844 N N . GLU A 1 235 ? -9.426 6.707 14.679 1.00 86.12 235 GLU A N 1
ATOM 1845 C CA . GLU A 1 235 ? -8.778 7.866 15.311 1.00 86.12 235 GLU A CA 1
ATOM 1846 C C . GLU A 1 235 ? -7.370 7.520 15.818 1.00 86.12 235 GLU A C 1
ATOM 1848 O O . GLU A 1 235 ? -6.478 8.369 15.797 1.00 86.12 235 GLU A O 1
ATOM 1853 N N . LEU A 1 236 ? -7.123 6.249 16.162 1.00 83.94 236 LEU A N 1
ATOM 1854 C CA . LEU A 1 236 ? -5.806 5.729 16.553 1.00 83.94 236 LEU A CA 1
ATOM 1855 C C . LEU A 1 236 ? -4.788 5.747 15.392 1.00 83.94 236 LEU A C 1
ATOM 1857 O O . LEU A 1 236 ? -3.617 5.426 15.593 1.00 83.94 236 LEU A O 1
ATOM 1861 N N . ARG A 1 237 ? -5.208 6.104 14.168 1.00 74.75 237 ARG A N 1
ATOM 1862 C CA . ARG A 1 237 ? -4.330 6.255 12.999 1.00 74.75 237 ARG A CA 1
ATOM 1863 C C . ARG A 1 237 ? -3.434 7.488 13.163 1.00 74.75 237 ARG A C 1
ATOM 1865 O O . ARG A 1 237 ? -3.923 8.618 13.207 1.00 74.75 237 ARG A O 1
ATOM 1872 N N . GLY A 1 238 ? -2.119 7.281 13.152 1.00 69.06 238 GLY A N 1
ATOM 1873 C CA . GLY A 1 238 ? -1.114 8.344 12.985 1.00 69.06 238 GLY A CA 1
ATOM 1874 C C . GLY A 1 238 ? 0.083 8.246 13.927 1.00 69.06 238 GLY A C 1
ATOM 1875 O O . GLY A 1 238 ? 0.542 9.264 14.438 1.00 69.06 238 GLY A O 1
ATOM 1876 N N . GLY A 1 239 ? 0.569 7.025 14.155 1.00 74.75 239 GLY A N 1
ATOM 1877 C CA . GLY A 1 239 ? 1.736 6.758 14.994 1.00 74.75 239 GLY A CA 1
ATOM 1878 C C . GLY A 1 239 ? 1.415 6.650 16.484 1.00 74.75 239 GLY A C 1
ATOM 1879 O O . GLY A 1 239 ? 0.297 6.930 16.926 1.00 74.75 239 GLY A O 1
ATOM 1880 N N . GLU A 1 240 ? 2.412 6.222 17.256 1.00 81.44 240 GLU A N 1
ATOM 1881 C CA . GLU A 1 240 ? 2.270 5.939 18.689 1.00 81.44 240 GLU A CA 1
ATOM 1882 C C . GLU A 1 240 ? 1.835 7.172 19.491 1.00 81.44 240 GLU A C 1
ATOM 1884 O O . GLU A 1 240 ? 0.915 7.071 20.301 1.00 81.44 240 GLU A O 1
ATOM 1889 N N . ASP A 1 241 ? 2.396 8.349 19.198 1.00 85.19 241 ASP A N 1
ATOM 1890 C CA . ASP A 1 241 ? 2.077 9.599 19.903 1.00 85.19 241 ASP A CA 1
ATOM 1891 C C . ASP A 1 241 ? 0.629 10.048 19.696 1.00 85.19 241 ASP A C 1
ATOM 1893 O O . ASP A 1 241 ? -0.041 10.535 20.613 1.00 85.19 241 ASP A O 1
ATOM 1897 N N . LYS A 1 242 ? 0.109 9.913 18.469 1.00 86.75 242 LYS A N 1
ATOM 1898 C CA . LYS A 1 242 ? -1.296 10.230 18.197 1.00 86.75 242 LYS A CA 1
ATOM 1899 C C . LYS A 1 242 ? -2.208 9.186 18.829 1.00 86.75 242 LYS A C 1
ATOM 1901 O O . LYS A 1 242 ? -3.185 9.567 19.467 1.00 86.75 242 LYS A O 1
ATOM 1906 N N . ALA A 1 243 ? -1.864 7.902 18.727 1.00 87.06 243 ALA A N 1
ATOM 1907 C CA . ALA A 1 243 ? -2.623 6.833 19.367 1.00 87.06 243 ALA A CA 1
ATOM 1908 C C . ALA A 1 243 ? -2.689 7.014 20.893 1.00 87.06 243 ALA A C 1
ATOM 1910 O O . ALA A 1 243 ? -3.755 6.844 21.478 1.00 87.06 243 ALA A O 1
ATOM 1911 N N . ALA A 1 244 ? -1.593 7.419 21.540 1.00 89.75 244 ALA A N 1
ATOM 1912 C CA . ALA A 1 244 ? -1.560 7.703 22.972 1.00 89.75 244 ALA A CA 1
ATOM 1913 C C . ALA A 1 244 ? -2.505 8.850 23.356 1.00 89.75 244 ALA A C 1
ATOM 1915 O O . ALA A 1 244 ? -3.325 8.687 24.259 1.00 89.75 244 ALA A O 1
ATOM 1916 N N . ARG A 1 245 ? -2.458 9.972 22.625 1.00 92.50 245 ARG A N 1
ATOM 1917 C CA . ARG A 1 245 ? -3.365 11.112 22.849 1.00 92.50 245 ARG A CA 1
ATOM 1918 C C . ARG A 1 245 ? -4.833 10.744 22.653 1.00 92.50 245 ARG A C 1
ATOM 1920 O O . ARG A 1 245 ? -5.677 11.156 23.441 1.00 92.50 245 ARG A O 1
ATOM 1927 N N . VAL A 1 246 ? -5.137 9.955 21.624 1.00 93.50 246 VAL A N 1
ATOM 1928 C CA . VAL A 1 246 ? -6.503 9.490 21.345 1.00 93.50 246 VAL A CA 1
ATOM 1929 C C . VAL A 1 246 ? -7.003 8.562 22.448 1.00 93.50 246 VAL A C 1
ATOM 1931 O O . VAL A 1 246 ? -8.124 8.741 22.916 1.00 93.50 246 VAL A O 1
ATOM 1934 N N . ARG A 1 247 ? -6.173 7.625 22.926 1.00 93.75 247 ARG A N 1
ATOM 1935 C CA . ARG A 1 247 ? -6.533 6.756 24.059 1.00 93.75 247 ARG A CA 1
ATOM 1936 C C . ARG A 1 247 ? -6.843 7.556 25.321 1.00 93.75 247 ARG A C 1
ATOM 1938 O O . ARG A 1 247 ? -7.821 7.249 25.994 1.00 93.75 247 ARG A O 1
ATOM 1945 N N . GLU A 1 248 ? -6.059 8.588 25.618 1.00 94.19 248 GLU A N 1
ATOM 1946 C CA . GLU A 1 248 ? -6.309 9.443 26.783 1.00 94.19 248 GLU A CA 1
ATOM 1947 C C . GLU A 1 248 ? -7.603 10.257 26.627 1.00 94.19 248 GLU A C 1
ATOM 1949 O O . GLU A 1 248 ? -8.425 10.320 27.540 1.00 94.19 248 GLU A O 1
ATOM 1954 N N . ALA A 1 249 ? -7.858 10.798 25.433 1.00 95.31 249 ALA A N 1
ATOM 1955 C CA . ALA A 1 249 ? -9.116 11.482 25.141 1.00 95.31 249 ALA A CA 1
ATOM 1956 C C . ALA A 1 249 ? -10.329 10.544 25.274 1.00 95.31 249 ALA A C 1
ATOM 1958 O O . ALA A 1 249 ? -11.382 10.942 25.776 1.00 95.31 249 ALA A O 1
ATOM 1959 N N . TRP A 1 250 ? -10.201 9.289 24.843 1.00 96.44 250 TRP A N 1
ATOM 1960 C CA . TRP A 1 250 ? -11.253 8.291 25.009 1.00 96.44 250 TRP A CA 1
ATOM 1961 C C . TRP A 1 250 ? -11.473 7.905 26.465 1.00 96.44 250 TRP A C 1
ATOM 1963 O O . TRP A 1 250 ? -12.625 7.817 26.877 1.00 96.44 250 TRP A O 1
ATOM 1973 N N . ARG A 1 251 ? -10.404 7.731 27.249 1.00 95.75 251 ARG A N 1
ATOM 1974 C CA . ARG A 1 251 ? -10.488 7.497 28.696 1.00 95.75 251 ARG A CA 1
ATOM 1975 C C . ARG A 1 251 ? -11.324 8.579 29.380 1.00 95.75 251 ARG A C 1
ATOM 1977 O O . ARG A 1 251 ? -12.315 8.255 30.027 1.00 95.75 251 ARG A O 1
ATOM 1984 N N . ALA A 1 252 ? -11.011 9.853 29.139 1.00 95.31 252 ALA A N 1
ATOM 1985 C CA . ALA A 1 252 ? -11.765 10.969 29.710 1.00 95.31 252 ALA A CA 1
ATOM 1986 C C . ALA A 1 252 ? -13.256 10.947 29.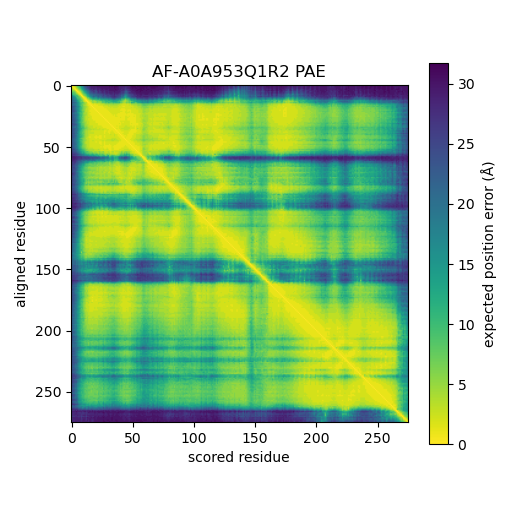311 1.00 95.31 252 ALA A C 1
ATOM 1988 O O . ALA A 1 252 ? -14.136 11.202 30.137 1.00 95.31 252 ALA A O 1
ATOM 1989 N N . ARG A 1 253 ? -13.562 10.601 28.051 1.00 96.06 253 ARG A N 1
ATOM 1990 C CA . ARG A 1 253 ? -14.949 10.459 27.568 1.00 96.06 253 ARG A CA 1
ATOM 1991 C C . ARG A 1 253 ? -15.686 9.308 28.253 1.00 96.06 253 ARG A C 1
ATOM 1993 O O . ARG A 1 253 ? -16.850 9.474 28.607 1.00 96.06 253 ARG A O 1
ATOM 2000 N N . ILE A 1 254 ? -15.024 8.166 28.437 1.00 95.44 254 ILE A N 1
ATOM 2001 C CA . ILE A 1 254 ? -15.585 7.007 29.142 1.00 95.44 254 ILE A CA 1
ATOM 2002 C C . ILE A 1 254 ? -15.904 7.392 30.585 1.00 95.44 254 ILE A C 1
ATOM 2004 O O . ILE A 1 254 ? -17.034 7.222 31.026 1.00 95.44 254 ILE A O 1
ATOM 2008 N N . GLU A 1 255 ? -14.942 7.962 31.304 1.00 94.62 255 GLU A N 1
ATOM 2009 C CA . GLU A 1 255 ? -15.102 8.319 32.717 1.00 94.62 255 GLU A CA 1
ATOM 2010 C C . GLU A 1 255 ? -16.196 9.365 32.938 1.00 94.62 255 GLU A C 1
ATOM 2012 O O . GLU A 1 255 ? -16.978 9.245 33.882 1.00 94.62 255 GLU A O 1
ATOM 2017 N N . THR A 1 256 ? -16.312 10.336 32.028 1.00 94.50 256 THR A N 1
ATOM 2018 C CA . THR A 1 256 ? -17.413 11.311 32.038 1.00 94.50 256 THR A CA 1
ATOM 2019 C C . THR A 1 256 ? -18.766 10.610 31.898 1.00 94.50 256 THR A C 1
ATOM 2021 O O . THR A 1 256 ? -19.657 10.827 32.716 1.00 94.50 256 THR A O 1
ATOM 2024 N N . LEU A 1 257 ? -18.904 9.704 30.923 1.00 93.31 257 LEU A N 1
ATOM 2025 C CA . LEU A 1 257 ? -20.147 8.957 30.709 1.00 93.31 257 LEU A CA 1
ATOM 2026 C C . LEU A 1 257 ? -20.502 8.066 31.911 1.00 93.31 257 LEU A C 1
ATOM 2028 O O . LEU A 1 257 ? -21.666 7.963 32.289 1.00 93.31 257 LEU A O 1
ATOM 2032 N N . LEU A 1 258 ? -19.507 7.426 32.532 1.00 91.81 258 LEU A N 1
ATOM 2033 C CA . LEU A 1 258 ? -19.719 6.591 33.717 1.00 91.81 258 LEU A CA 1
ATOM 2034 C C . LEU A 1 258 ? -20.176 7.419 34.923 1.00 91.81 258 LEU A C 1
ATOM 2036 O O . LEU A 1 258 ? -21.049 6.975 35.671 1.00 91.81 258 LEU A O 1
ATOM 2040 N N . ALA A 1 259 ? -19.634 8.627 35.097 1.00 89.94 259 ALA A N 1
ATOM 2041 C CA . ALA A 1 259 ? -20.081 9.553 36.132 1.00 89.94 259 ALA A CA 1
ATOM 2042 C C . ALA A 1 259 ? -21.534 10.008 35.903 1.00 89.94 259 ALA A C 1
ATOM 2044 O O . ALA A 1 259 ? -22.313 10.067 36.854 1.00 89.94 259 ALA A O 1
ATOM 2045 N N . GLU A 1 260 ? -21.919 10.262 34.650 1.00 89.94 260 GLU A N 1
ATOM 2046 C CA . GLU A 1 260 ? -23.297 10.600 34.268 1.00 89.94 260 GLU A CA 1
ATOM 2047 C C . GLU A 1 260 ? -24.273 9.430 34.465 1.00 89.94 260 GLU A C 1
ATOM 2049 O O . GLU A 1 260 ? -25.423 9.643 34.852 1.00 89.94 260 GLU A O 1
ATOM 2054 N N . ALA A 1 261 ? -23.820 8.193 34.246 1.00 87.81 261 ALA A N 1
ATOM 2055 C CA . ALA A 1 261 ? -24.629 6.988 34.413 1.00 87.81 261 ALA A CA 1
ATOM 2056 C C . ALA A 1 261 ? -24.773 6.542 35.881 1.00 87.81 261 ALA A C 1
ATOM 2058 O O . ALA A 1 261 ? -25.743 5.864 36.227 1.00 87.81 261 ALA A O 1
ATOM 2059 N N . ALA A 1 262 ? -23.845 6.929 36.762 1.00 85.62 262 ALA A N 1
ATOM 2060 C CA . ALA A 1 262 ? -23.798 6.488 38.159 1.00 85.62 262 ALA A CA 1
ATOM 2061 C C . ALA A 1 262 ? -25.113 6.670 38.960 1.00 85.62 262 ALA A C 1
ATOM 2063 O O . ALA A 1 262 ? -25.468 5.744 39.697 1.00 85.62 262 ALA A O 1
ATOM 2064 N N . PRO A 1 263 ? -25.882 7.775 38.822 1.00 83.38 263 PRO A N 1
ATOM 2065 C CA . PRO A 1 263 ? -27.154 7.954 39.530 1.00 83.38 263 PRO A CA 1
ATOM 2066 C C . PRO A 1 263 ? -28.227 6.924 39.153 1.00 83.38 263 PRO A C 1
ATOM 2068 O O . PRO A 1 263 ? -29.120 6.644 39.948 1.00 83.38 263 PRO A O 1
ATOM 2071 N N . TYR A 1 264 ? -28.138 6.348 37.954 1.00 80.50 264 TYR A N 1
ATOM 2072 C CA . TYR A 1 264 ? -29.122 5.406 37.418 1.00 80.50 264 TYR A CA 1
ATOM 2073 C C . TYR A 1 264 ? -28.856 3.955 37.845 1.00 80.50 264 TYR A C 1
ATOM 2075 O O . TYR A 1 264 ? -29.699 3.089 37.628 1.00 80.50 264 TYR A O 1
ATOM 2083 N N . LEU A 1 265 ? -27.702 3.685 38.465 1.00 72.31 265 LEU A N 1
ATOM 2084 C CA . LEU A 1 265 ? -27.222 2.334 38.782 1.00 72.31 265 LEU A CA 1
ATOM 2085 C C . LEU A 1 265 ? -27.363 1.941 40.259 1.00 72.31 265 LEU A C 1
ATOM 2087 O O . LEU A 1 265 ? -26.927 0.863 40.650 1.00 72.31 265 LEU A O 1
ATOM 2091 N N . GLY A 1 266 ? -27.951 2.794 41.102 1.00 59.69 266 GLY A N 1
ATOM 2092 C CA . GLY A 1 266 ? -28.295 2.469 42.496 1.00 59.69 266 GLY A CA 1
ATOM 2093 C C . GLY A 1 266 ? -27.122 2.223 43.465 1.00 59.69 266 GLY A C 1
ATOM 2094 O O . GLY A 1 266 ? -27.367 2.107 44.662 1.00 59.69 266 GLY A O 1
ATOM 2095 N N . GLY A 1 267 ? -25.869 2.178 42.991 1.00 59.72 267 GLY A N 1
ATOM 2096 C CA . GLY A 1 267 ? -24.680 1.887 43.813 1.00 59.72 267 GLY A CA 1
ATOM 2097 C C . GLY A 1 267 ? -23.362 2.532 43.360 1.00 59.72 267 GLY A C 1
ATOM 2098 O O . GLY A 1 267 ? -22.346 2.334 44.022 1.00 59.72 267 GLY A O 1
ATOM 2099 N N . GLY A 1 268 ? -23.370 3.334 42.286 1.00 56.06 268 GLY A N 1
ATOM 2100 C CA . GLY A 1 268 ? -22.169 3.962 41.717 1.00 56.06 268 GLY A CA 1
ATOM 2101 C C . GLY A 1 268 ? -21.203 2.971 41.047 1.00 56.06 268 GLY A C 1
ATOM 2102 O O . GLY A 1 268 ? -21.227 1.773 41.310 1.00 56.06 268 GLY A O 1
ATOM 2103 N N . PHE A 1 269 ? -20.346 3.471 40.153 1.00 54.38 269 PHE A N 1
ATOM 2104 C CA . PHE A 1 269 ? -19.238 2.684 39.600 1.00 54.38 269 PHE A CA 1
ATOM 2105 C C . PHE A 1 269 ? -18.047 2.683 40.573 1.00 54.38 269 PHE A C 1
ATOM 2107 O O . PHE A 1 269 ? -17.746 3.733 41.154 1.00 54.38 269 PHE A O 1
ATOM 2114 N N . PRO A 1 270 ? -17.311 1.564 40.729 1.00 51.44 270 PRO A N 1
ATOM 2115 C CA . PRO A 1 270 ? -15.999 1.599 41.362 1.00 51.44 270 PRO A CA 1
ATOM 2116 C C . PRO A 1 270 ? -15.106 2.594 40.612 1.00 51.44 270 PRO A C 1
ATOM 2118 O O . PRO A 1 270 ? -15.043 2.569 39.382 1.00 51.44 270 PRO A O 1
ATOM 2121 N N . LYS A 1 271 ? -14.412 3.479 41.340 1.00 50.88 271 LYS A N 1
ATOM 2122 C CA . LYS A 1 271 ? -13.364 4.321 40.744 1.00 50.88 271 LYS A CA 1
ATOM 2123 C C . LYS A 1 271 ? -12.351 3.391 40.073 1.00 50.88 271 LYS A C 1
ATOM 2125 O O . LYS A 1 271 ? -11.880 2.459 40.722 1.00 50.88 271 LYS A O 1
ATOM 2130 N N . SER A 1 272 ? -12.051 3.625 38.796 1.00 47.06 272 SER A N 1
ATOM 2131 C CA . SER A 1 272 ? -11.089 2.832 38.025 1.00 47.06 272 SER A CA 1
ATOM 2132 C C . SER A 1 272 ? -9.808 2.609 38.832 1.00 47.06 272 SER A C 1
ATOM 2134 O O . SER A 1 272 ? -9.20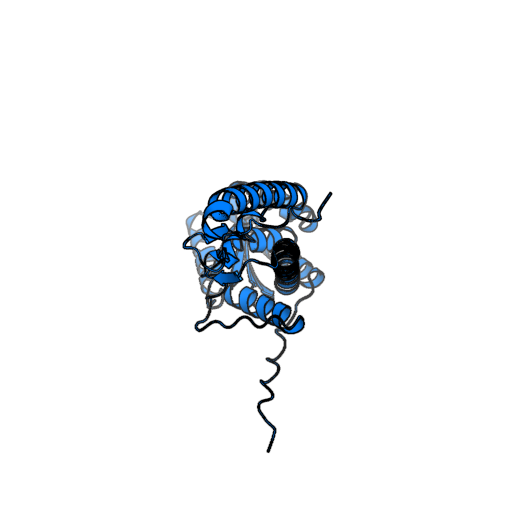4 3.566 39.314 1.00 47.06 272 SER A O 1
ATOM 2136 N N . HIS A 1 273 ? -9.371 1.357 38.969 1.00 38.47 273 HIS A N 1
ATOM 2137 C CA . HIS A 1 273 ? -8.182 0.978 39.746 1.00 38.47 273 HIS A CA 1
ATOM 2138 C C . HIS A 1 273 ? -6.837 1.374 39.097 1.00 38.47 273 HIS A C 1
ATOM 2140 O O . HIS A 1 273 ? -5.802 0.809 39.438 1.00 38.47 273 HIS A O 1
ATOM 2146 N N . ALA A 1 274 ? -6.827 2.332 38.171 1.00 37.06 274 ALA A N 1
ATOM 2147 C CA . ALA A 1 274 ? -5.625 2.779 37.481 1.00 37.06 274 ALA A CA 1
ATOM 2148 C C . ALA A 1 274 ? -5.188 4.151 38.015 1.00 37.06 274 ALA A C 1
ATOM 2150 O O . ALA A 1 274 ? -5.706 5.183 37.590 1.00 37.06 274 ALA A O 1
ATOM 2151 N N . ALA A 1 275 ? -4.256 4.120 38.971 1.00 36.19 275 ALA A N 1
ATOM 2152 C CA . ALA A 1 275 ? -3.248 5.160 39.164 1.00 36.19 275 ALA A CA 1
ATOM 2153 C C . ALA A 1 275 ? -2.002 4.791 38.345 1.00 36.19 275 ALA A C 1
ATOM 2155 O O . ALA A 1 275 ? -1.755 3.570 38.198 1.00 36.19 275 ALA A O 1
#

Secondary structure (DSSP, 8-state):
---------PPPPPP--HHHHHHHHHHHHHHHHHHTS-EEEEEETTEEEEEE-HHHHHHS-HHHHHHHHHHHHHHS---SSEEEEEGGGGGGS-----TTGGGGGHHHHHHHHTTSSEEEEEEEHHHHHHHHHHHHHHTT-----SSTT-TTTSHHHHTTS-HHHHHHHHHHTT--HHHHHHHHHHHHHHHHHHHHHHHHHHHHHTTTSEEEEETTEEEEE-TTSS-EEEEEGGGG-SHHHHHHHHHHHHHHHHHHHHHHHGGGGSS-PPPPS--

Solvent-accessible surface area (backbone atoms only — not comparable to full-atom values): 15765 Å² total; per-residue (Å²): 138,84,88,84,80,76,74,70,80,69,79,78,73,91,74,58,57,33,71,57,35,39,50,44,52,50,52,48,50,50,52,10,55,75,68,50,35,77,36,72,48,74,52,45,95,49,30,37,38,38,35,37,26,42,57,46,68,77,72,45,62,73,68,59,48,51,50,53,51,50,56,52,59,69,67,53,74,94,53,93,40,66,46,79,45,54,65,46,51,53,87,78,45,97,59,93,67,59,99,59,38,46,55,88,50,49,71,58,34,52,32,18,70,68,63,46,21,43,36,36,40,38,36,22,51,56,50,41,49,54,45,24,49,52,48,30,44,77,69,72,45,81,81,89,60,98,50,88,65,43,66,80,64,41,64,77,60,37,74,74,50,56,62,66,58,53,55,48,53,21,62,43,60,36,45,19,64,55,58,46,19,49,52,52,34,50,56,52,50,55,47,52,48,53,50,53,52,51,52,51,52,50,48,64,68,44,59,82,42,48,73,47,79,54,95,70,24,43,35,40,32,41,76,91,59,92,52,68,45,81,43,56,59,68,61,46,64,69,54,69,71,42,25,50,53,43,50,53,55,49,50,56,52,51,53,51,51,50,60,69,46,22,82,74,62,85,73,55,71,80,79,68,92,74,128

Foldseek 3Di:
DDDDDPVDLPDQPDDDFLVQLLVLVLVQQVVCQVVQAWGWDASDVQKIKIKHALSCVVPDDPVVNVVRVVVRVVPPDDAPAKDKDKLLCLVVDPAPQPPCLQVSSPVVSVCSPVVSMIMMMIGRVLSLVVLLQSLCVVVVNHDDDPDRCVCVVVVVNCVQDVVVSLVSSCVSNSGTSNVSSNVSNVSVVVLVVLLVVLQVVVCVQPVQWDWDDDDQWIKTHHPQDPQIDTQRSCQCRDDDVSVVVSSVVVVVVVVVSQVVCQVRPVHGDDDGPDD

Radius of gyration: 25.67 Å; Cα contacts (8 Å, |Δi|>4): 326; chains: 1; bounding box: 51×54×79 Å

Nearest PDB structures (foldseek):
  4ot1-assembly1_A  TM=4.358E-01  e=3.413E+00  Human herpesvirus 5 strain Towne
  2vgz-assembly1_A  TM=3.285E-01  e=1.276E+00  Homo sapiens

Mean predicted aligned error: 10.05 Å